Protein AF-A0A7S2U8R2-F1 (afdb_monomer)

pLDDT: mean 81.66, std 19.7, range [36.09, 98.62]

Sequence (186 aa):
MGAEETKRGAMNRARAAFAMAKEKPDFAVGLEGGLVMETNLGEPQQNQEDAIPTLWCMAWMAILGSDSSTCTLIRADNQNDMADSSPSSTPQPQQYRQATKQVWGFAQTGHFALPPQVAQLVVKEGMELGDADDQVFDRTNGKHGSGTVGILTNGMIDRANYYDHALKLALTPWIRPDLYIPSFSS

Structure (mmCIF, N/CA/C/O backbone):
data_AF-A0A7S2U8R2-F1
#
_entry.id   AF-A0A7S2U8R2-F1
#
loop_
_atom_site.group_PDB
_atom_site.id
_atom_site.type_symbol
_atom_site.label_atom_id
_atom_site.label_alt_id
_atom_site.label_comp_id
_atom_site.label_asym_id
_atom_site.label_entity_id
_atom_site.label_seq_id
_atom_site.pdbx_PDB_ins_code
_atom_site.Cartn_x
_atom_site.Cartn_y
_atom_site.Cartn_z
_atom_site.occupancy
_atom_site.B_iso_or_equiv
_atom_site.auth_seq_id
_atom_site.auth_comp_id
_atom_site.auth_asym_id
_atom_site.auth_atom_id
_atom_site.pdbx_PDB_model_num
ATOM 1 N N . MET A 1 1 ? 4.335 7.954 13.239 1.00 80.00 1 MET A N 1
ATOM 2 C CA . MET A 1 1 ? 3.026 7.642 12.630 1.00 80.00 1 MET A CA 1
ATOM 3 C C . MET A 1 1 ? 2.699 8.719 11.606 1.00 80.00 1 MET A C 1
ATOM 5 O O . MET A 1 1 ? 2.726 9.890 11.963 1.00 80.00 1 MET A O 1
ATOM 9 N N . GLY A 1 2 ? 2.435 8.355 10.351 1.00 92.69 2 GLY A N 1
ATOM 10 C CA . GLY A 1 2 ? 2.075 9.308 9.299 1.00 92.69 2 GLY A CA 1
ATOM 11 C C . GLY A 1 2 ? 2.456 8.828 7.900 1.00 92.69 2 GLY A C 1
ATOM 12 O O . GLY A 1 2 ? 3.341 7.987 7.737 1.00 92.69 2 GLY A O 1
ATOM 13 N N . ALA A 1 3 ? 1.808 9.390 6.878 1.00 93.69 3 ALA A N 1
ATOM 14 C CA . ALA A 1 3 ? 1.907 8.864 5.520 1.00 93.69 3 ALA A CA 1
ATOM 15 C C . ALA A 1 3 ? 3.317 8.938 4.915 1.00 93.69 3 ALA A C 1
ATOM 17 O O . ALA A 1 3 ? 3.781 7.972 4.310 1.00 93.69 3 ALA A O 1
ATOM 18 N N . GLU A 1 4 ? 4.026 10.044 5.133 1.00 96.31 4 GLU A N 1
ATOM 19 C CA . GLU A 1 4 ? 5.387 10.233 4.616 1.00 96.31 4 GLU A CA 1
ATOM 20 C C . GLU A 1 4 ? 6.405 9.292 5.271 1.00 96.31 4 GLU A C 1
ATOM 22 O O . GLU A 1 4 ? 7.313 8.781 4.611 1.00 96.31 4 GLU A O 1
ATOM 27 N N . GLU A 1 5 ? 6.244 9.012 6.566 1.00 96.88 5 GLU A N 1
ATOM 28 C CA . GLU A 1 5 ? 7.094 8.054 7.271 1.00 96.88 5 GLU A CA 1
ATOM 29 C C . GLU A 1 5 ? 6.890 6.639 6.724 1.00 96.88 5 GLU A C 1
ATOM 31 O O . GLU A 1 5 ? 7.871 5.961 6.408 1.00 96.88 5 GLU A O 1
ATOM 36 N N . THR A 1 6 ? 5.633 6.231 6.531 1.00 97.69 6 THR A N 1
ATOM 37 C CA . THR A 1 6 ? 5.280 4.935 5.940 1.00 97.69 6 THR A CA 1
ATOM 38 C C . THR A 1 6 ? 5.821 4.804 4.516 1.00 97.69 6 THR A C 1
ATOM 40 O O . THR A 1 6 ? 6.445 3.795 4.180 1.00 97.69 6 THR A O 1
ATOM 43 N N . LYS A 1 7 ? 5.687 5.845 3.685 1.00 98.38 7 LYS A N 1
ATOM 44 C CA . LYS A 1 7 ? 6.257 5.865 2.331 1.00 98.38 7 LYS A CA 1
ATOM 45 C C . LYS A 1 7 ? 7.776 5.700 2.347 1.00 98.38 7 LYS A C 1
ATOM 47 O O . LYS A 1 7 ? 8.325 4.910 1.576 1.00 98.38 7 LYS A O 1
ATOM 52 N N . ARG A 1 8 ? 8.469 6.406 3.246 1.00 98.44 8 ARG A N 1
ATOM 53 C CA . ARG A 1 8 ? 9.920 6.266 3.432 1.00 98.44 8 ARG A CA 1
ATOM 54 C C . ARG A 1 8 ? 10.301 4.851 3.881 1.00 98.44 8 ARG A C 1
ATOM 56 O O . ARG A 1 8 ? 11.297 4.320 3.392 1.00 98.44 8 ARG A O 1
ATOM 63 N N . GLY A 1 9 ? 9.507 4.228 4.752 1.00 98.50 9 GLY A N 1
ATOM 64 C CA . GLY A 1 9 ? 9.657 2.820 5.134 1.00 98.50 9 GLY A CA 1
ATOM 65 C C . GLY A 1 9 ? 9.592 1.884 3.925 1.00 98.50 9 GLY A C 1
ATOM 66 O O . GLY A 1 9 ? 10.531 1.119 3.686 1.00 98.50 9 GLY A O 1
ATOM 67 N N . ALA A 1 10 ? 8.559 2.025 3.090 1.00 98.62 10 ALA A N 1
ATOM 68 C CA . ALA A 1 10 ? 8.419 1.255 1.852 1.00 98.62 10 ALA A CA 1
ATOM 69 C C . ALA A 1 10 ? 9.621 1.464 0.910 1.00 98.62 10 ALA A C 1
ATOM 71 O O . ALA A 1 10 ? 10.199 0.500 0.408 1.00 98.62 10 ALA A O 1
ATOM 72 N N . MET A 1 11 ? 10.076 2.707 0.726 1.00 98.62 11 MET A N 1
ATOM 73 C CA . MET A 1 11 ? 11.266 3.011 -0.084 1.00 98.62 11 MET A CA 1
ATOM 74 C C . MET A 1 11 ? 12.528 2.317 0.433 1.00 98.62 11 MET A C 1
ATOM 76 O O . MET A 1 11 ? 13.298 1.760 -0.354 1.00 98.62 11 MET A O 1
ATOM 80 N N . ASN A 1 12 ? 12.749 2.342 1.747 1.00 98.56 12 ASN A N 1
ATOM 81 C CA . ASN A 1 12 ? 13.909 1.704 2.363 1.00 98.56 12 ASN A CA 1
ATOM 82 C C . ASN A 1 12 ? 13.879 0.186 2.159 1.00 98.56 12 ASN A C 1
ATOM 84 O O . ASN A 1 12 ? 14.912 -0.397 1.825 1.00 98.56 12 ASN A O 1
ATOM 88 N N . ARG A 1 13 ? 12.701 -0.442 2.268 1.00 98.50 13 ARG A N 1
ATOM 89 C CA . ARG A 1 13 ? 12.532 -1.875 1.979 1.00 98.50 13 ARG A CA 1
ATOM 90 C C . ARG A 1 13 ? 12.823 -2.213 0.523 1.00 98.50 13 ARG A C 1
ATOM 92 O O . ARG A 1 13 ? 13.567 -3.156 0.277 1.00 98.50 13 ARG A O 1
ATOM 99 N N . ALA A 1 14 ? 12.314 -1.424 -0.426 1.00 98.38 14 ALA A N 1
ATOM 100 C CA . ALA A 1 14 ? 12.590 -1.626 -1.850 1.00 98.38 14 ALA A CA 1
ATOM 101 C C . ALA A 1 14 ? 14.098 -1.546 -2.150 1.00 98.38 14 ALA A C 1
ATOM 103 O O . ALA A 1 14 ? 14.648 -2.404 -2.837 1.00 98.38 14 ALA A O 1
ATOM 104 N N . ARG A 1 15 ? 14.797 -0.553 -1.580 1.00 98.00 15 ARG A N 1
ATOM 105 C CA . ARG A 1 15 ? 16.259 -0.416 -1.725 1.00 98.00 15 ARG A CA 1
ATOM 106 C C . ARG A 1 15 ? 17.014 -1.590 -1.114 1.00 98.00 15 ARG A C 1
ATOM 108 O O . ARG A 1 15 ? 17.936 -2.099 -1.744 1.00 98.00 15 ARG A O 1
ATOM 115 N N . ALA A 1 16 ? 16.632 -2.010 0.092 1.00 98.06 16 ALA A N 1
ATOM 116 C CA . ALA A 1 16 ? 17.257 -3.145 0.761 1.00 98.06 16 ALA A CA 1
ATOM 117 C C . ALA A 1 16 ? 17.076 -4.432 -0.057 1.00 98.06 16 ALA A C 1
ATOM 119 O O . ALA A 1 16 ? 18.054 -5.128 -0.316 1.00 98.06 16 ALA A O 1
ATOM 120 N N . ALA A 1 17 ? 15.861 -4.695 -0.548 1.00 97.50 17 ALA A N 1
ATOM 121 C CA . ALA A 1 17 ? 15.576 -5.838 -1.411 1.00 97.50 17 ALA A CA 1
ATOM 122 C C . ALA A 1 17 ? 16.414 -5.811 -2.700 1.00 97.50 17 ALA A C 1
ATOM 124 O O . ALA A 1 17 ? 17.013 -6.822 -3.059 1.00 97.50 17 ALA A O 1
ATOM 125 N N . PHE A 1 18 ? 16.524 -4.647 -3.350 1.00 95.94 18 PHE A N 1
ATOM 126 C CA . PHE A 1 18 ? 17.360 -4.477 -4.542 1.00 95.94 18 PHE A CA 1
ATOM 127 C C . PHE A 1 18 ? 18.840 -4.776 -4.262 1.00 95.94 18 PHE A C 1
ATOM 129 O O . PHE A 1 18 ? 19.501 -5.430 -5.062 1.00 95.94 18 PHE A O 1
ATOM 136 N N . ALA A 1 19 ? 19.364 -4.300 -3.129 1.00 96.19 19 ALA A N 1
ATOM 137 C CA . ALA A 1 19 ? 20.770 -4.456 -2.760 1.00 96.19 19 ALA A CA 1
ATOM 138 C C . ALA A 1 19 ? 21.132 -5.877 -2.293 1.00 96.19 19 ALA A C 1
ATOM 140 O O . ALA A 1 19 ? 22.277 -6.292 -2.445 1.00 96.19 19 ALA A O 1
ATOM 141 N N . MET A 1 20 ? 20.181 -6.610 -1.709 1.00 95.69 20 MET A N 1
ATOM 142 C CA . MET A 1 20 ? 20.399 -7.961 -1.175 1.00 95.69 20 MET A CA 1
ATOM 143 C C . MET A 1 20 ? 20.218 -9.074 -2.214 1.00 95.69 20 MET A C 1
ATOM 145 O O . MET A 1 20 ? 20.547 -10.230 -1.937 1.00 95.69 20 MET A O 1
ATOM 149 N N . ALA A 1 21 ? 19.663 -8.762 -3.384 1.00 93.69 21 ALA A N 1
ATOM 150 C CA . ALA A 1 21 ? 19.424 -9.748 -4.426 1.00 93.69 21 ALA A CA 1
ATOM 151 C C . ALA A 1 21 ? 20.752 -10.323 -4.959 1.00 93.69 21 ALA A C 1
ATOM 153 O O . ALA A 1 21 ? 21.700 -9.591 -5.234 1.00 93.69 21 ALA A O 1
ATOM 154 N N . LYS A 1 22 ? 20.818 -11.655 -5.103 1.00 91.81 22 LYS A N 1
ATOM 155 C CA . LYS A 1 22 ? 22.013 -12.361 -5.610 1.00 91.81 22 LYS A CA 1
ATOM 156 C C . LYS A 1 22 ? 22.352 -11.968 -7.048 1.00 91.81 22 LYS A C 1
ATOM 158 O O . LYS A 1 22 ? 23.519 -11.895 -7.413 1.00 91.81 22 LYS A O 1
ATOM 163 N N . GLU A 1 23 ? 21.316 -11.726 -7.839 1.00 91.50 23 GLU A N 1
ATOM 164 C CA . GLU A 1 23 ? 21.388 -11.193 -9.192 1.00 91.50 23 GLU A CA 1
ATOM 165 C C . GLU A 1 23 ? 20.711 -9.827 -9.201 1.00 91.50 23 GLU A C 1
ATOM 167 O O . GLU A 1 23 ? 19.799 -9.582 -8.410 1.00 91.50 23 GLU A O 1
ATOM 172 N N . LYS A 1 24 ? 21.152 -8.929 -10.086 1.00 87.62 24 LYS A N 1
ATOM 173 C CA . LYS A 1 24 ? 20.566 -7.592 -10.187 1.00 87.62 24 LYS A CA 1
ATOM 174 C C . LYS A 1 24 ? 19.117 -7.717 -10.681 1.00 87.62 24 LYS A C 1
ATOM 176 O O . LYS A 1 24 ? 18.934 -8.119 -11.829 1.00 87.62 24 LYS A O 1
ATOM 181 N N . PRO A 1 25 ? 18.107 -7.362 -9.870 1.00 92.50 25 PRO A N 1
ATOM 182 C CA . PRO A 1 25 ? 16.722 -7.539 -10.266 1.00 92.50 25 PRO A CA 1
ATOM 183 C C . PRO A 1 25 ? 16.280 -6.402 -11.195 1.00 92.50 25 PRO A C 1
ATOM 185 O O . PRO A 1 25 ? 16.786 -5.279 -11.104 1.00 92.50 25 PRO A O 1
ATOM 188 N N . ASP A 1 26 ? 15.296 -6.673 -12.052 1.00 93.12 26 ASP A N 1
ATOM 189 C CA . ASP A 1 26 ? 14.635 -5.633 -12.852 1.00 93.12 26 ASP A CA 1
ATOM 190 C C . ASP A 1 26 ? 13.809 -4.692 -11.969 1.00 93.12 26 ASP A C 1
ATOM 192 O O . ASP A 1 26 ? 13.833 -3.471 -12.139 1.00 93.12 26 ASP A O 1
ATOM 196 N N . PHE A 1 27 ? 13.132 -5.276 -10.978 1.00 95.56 27 PHE A N 1
ATOM 197 C CA . PHE A 1 27 ? 12.294 -4.582 -10.014 1.00 95.56 27 PHE A CA 1
ATOM 198 C C . PHE A 1 27 ? 12.604 -5.022 -8.588 1.00 95.56 27 PHE A C 1
ATOM 200 O O . PHE A 1 27 ? 12.827 -6.200 -8.316 1.00 95.56 27 PHE A O 1
ATOM 207 N N . ALA A 1 28 ? 12.516 -4.084 -7.655 1.00 97.50 28 ALA A N 1
ATOM 208 C CA . ALA A 1 28 ? 12.432 -4.362 -6.232 1.00 97.50 28 ALA A CA 1
ATOM 209 C C . ALA A 1 28 ? 11.228 -3.632 -5.640 1.00 97.50 28 ALA A C 1
ATOM 211 O O . ALA A 1 28 ? 11.015 -2.447 -5.899 1.00 97.50 28 ALA A O 1
ATOM 212 N N . VAL A 1 29 ? 10.445 -4.344 -4.836 1.00 98.19 29 VAL A N 1
ATOM 213 C CA . VAL A 1 29 ? 9.201 -3.836 -4.254 1.00 98.19 29 VAL A CA 1
ATOM 214 C C . VAL A 1 29 ? 9.367 -3.708 -2.749 1.00 98.19 29 VAL A C 1
ATOM 216 O O . VAL A 1 29 ? 9.860 -4.616 -2.082 1.00 98.19 29 VAL A O 1
ATOM 219 N N . GLY A 1 30 ? 8.944 -2.571 -2.215 1.00 98.31 30 GLY A N 1
ATOM 220 C CA . GLY A 1 30 ? 8.798 -2.334 -0.792 1.00 98.31 30 GLY A CA 1
ATOM 221 C C . GLY A 1 30 ? 7.340 -2.067 -0.450 1.00 98.31 30 GLY A C 1
ATOM 222 O O . GLY A 1 30 ? 6.678 -1.272 -1.115 1.00 98.31 30 GLY A O 1
ATOM 223 N N . LEU A 1 31 ? 6.870 -2.735 0.597 1.00 97.69 31 LEU A N 1
ATOM 224 C CA . LEU A 1 31 ? 5.524 -2.624 1.145 1.00 97.69 31 LEU A CA 1
ATOM 225 C C . LEU A 1 31 ? 5.651 -2.240 2.614 1.00 97.69 31 LEU A C 1
ATOM 227 O O . LEU A 1 31 ? 6.379 -2.906 3.350 1.00 97.69 31 LEU A O 1
ATOM 231 N N . GLU A 1 32 ? 4.952 -1.189 3.032 1.00 97.38 32 GLU A N 1
ATOM 232 C CA . GLU A 1 32 ? 4.906 -0.778 4.438 1.00 97.38 32 GLU A CA 1
ATOM 233 C C . GLU A 1 32 ? 3.478 -0.404 4.836 1.00 97.38 32 GLU A C 1
ATOM 235 O O . GLU A 1 32 ? 2.863 0.454 4.204 1.00 97.38 32 GLU A O 1
ATOM 240 N N . GLY A 1 33 ? 2.954 -1.052 5.879 1.00 95.81 33 GLY A N 1
ATOM 241 C CA . GLY A 1 33 ? 1.704 -0.652 6.525 1.00 95.81 33 GLY A CA 1
ATOM 242 C C . GLY A 1 33 ? 1.909 0.593 7.386 1.00 95.81 33 GLY A C 1
ATOM 243 O O . GLY A 1 33 ? 2.973 0.792 7.968 1.00 95.81 33 GLY A O 1
ATOM 244 N N . GLY A 1 34 ? 0.897 1.443 7.462 1.00 95.44 34 GLY A N 1
ATOM 245 C CA . GLY A 1 34 ? 0.966 2.726 8.135 1.00 95.44 34 GLY A CA 1
ATOM 246 C C . GLY A 1 34 ? -0.349 3.134 8.765 1.00 95.44 34 GLY A C 1
ATOM 247 O O . GLY A 1 34 ? -1.426 2.634 8.435 1.00 95.44 34 GLY A O 1
ATOM 248 N N . LEU A 1 35 ? -0.227 4.086 9.679 1.00 95.88 35 LEU A N 1
ATOM 249 C CA . LEU A 1 35 ? -1.342 4.721 10.351 1.00 95.88 35 LEU A CA 1
ATOM 250 C C . LEU A 1 35 ? -1.241 6.232 10.143 1.00 95.88 35 LEU A C 1
ATOM 252 O O . LEU A 1 35 ? -0.141 6.796 10.175 1.00 95.88 35 LEU A O 1
ATOM 256 N N . VAL A 1 36 ? -2.379 6.878 9.915 1.00 95.06 36 VAL A N 1
ATOM 257 C CA . VAL A 1 36 ? -2.501 8.331 9.771 1.00 95.06 36 VAL A CA 1
ATOM 258 C C . VAL A 1 36 ? -3.516 8.811 10.794 1.00 95.06 36 VAL A C 1
ATOM 260 O O . VAL A 1 36 ? -4.641 8.325 10.832 1.00 95.06 36 VAL A O 1
ATOM 263 N N . MET A 1 37 ? -3.110 9.752 11.639 1.00 91.69 37 MET A N 1
ATOM 264 C CA . MET A 1 37 ? -4.024 10.402 12.571 1.00 91.69 37 MET A CA 1
ATOM 265 C C . MET A 1 37 ? -4.658 11.607 11.899 1.00 91.69 37 MET A C 1
ATOM 267 O O . MET A 1 37 ? -3.959 12.438 11.320 1.00 91.69 37 MET A O 1
ATOM 271 N N . GLU A 1 38 ? -5.969 11.718 12.040 1.00 87.81 38 GLU A N 1
ATOM 272 C CA . GLU A 1 38 ? -6.722 12.904 11.679 1.00 87.81 38 GLU A CA 1
ATOM 273 C C . GLU A 1 38 ? -7.444 13.423 12.921 1.00 87.81 38 GLU A C 1
ATOM 275 O O . GLU A 1 38 ? -8.256 12.733 13.547 1.00 87.81 38 GLU A O 1
ATOM 280 N N . THR A 1 39 ? -7.110 14.651 13.308 1.00 74.12 39 THR A N 1
ATOM 281 C CA . THR A 1 39 ? -7.801 15.374 14.369 1.00 74.12 39 THR A CA 1
ATOM 282 C C . THR A 1 39 ? -8.879 16.248 13.728 1.00 74.12 39 THR A C 1
ATOM 284 O O . THR A 1 39 ? -8.589 17.028 12.826 1.00 74.12 39 THR A O 1
ATOM 287 N N . ASN A 1 40 ? -10.115 16.155 14.231 1.00 61.09 40 ASN A N 1
ATOM 288 C CA . ASN A 1 40 ? -11.261 17.008 13.870 1.00 61.09 40 ASN A CA 1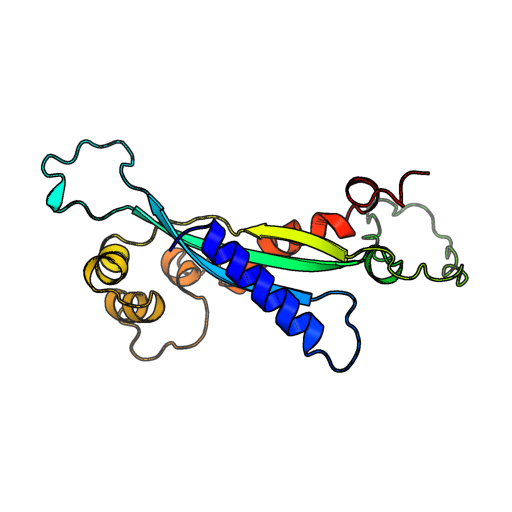
ATOM 289 C C . ASN A 1 40 ? -11.976 16.692 12.540 1.00 61.09 40 ASN A C 1
ATOM 291 O O . ASN A 1 40 ? -12.059 17.536 11.648 1.00 61.09 40 ASN A O 1
ATOM 295 N N . LEU A 1 41 ? -12.638 15.534 12.457 1.00 58.31 41 LEU A N 1
ATOM 296 C CA . LEU A 1 41 ? -13.747 15.350 11.513 1.00 58.31 41 LEU A CA 1
ATOM 297 C C . LEU A 1 41 ? -14.996 16.097 12.024 1.00 58.31 41 LEU A C 1
ATOM 299 O O . LEU A 1 41 ? -15.921 15.502 12.564 1.00 58.31 41 LEU A O 1
ATOM 303 N N . GLY A 1 42 ? -14.994 17.424 11.897 1.00 50.31 42 GLY A N 1
ATOM 304 C CA . GLY A 1 42 ? -16.196 18.264 11.797 1.00 50.31 42 GLY A CA 1
ATOM 305 C C . GLY A 1 42 ? -17.112 18.464 13.014 1.00 50.31 42 GLY A C 1
ATOM 306 O O . GLY A 1 42 ? -17.862 19.437 12.995 1.00 50.31 42 GLY A O 1
ATOM 307 N N . GLU A 1 43 ? -17.074 17.641 14.065 1.00 54.53 43 GLU A N 1
ATOM 308 C CA . GLU A 1 43 ? -17.924 17.860 15.246 1.00 54.53 43 GLU A CA 1
ATOM 309 C C . GLU A 1 43 ? -17.159 18.525 16.402 1.00 54.53 43 GLU A C 1
ATOM 311 O O . GLU A 1 43 ? -16.125 18.008 16.836 1.00 54.53 43 GLU A O 1
ATOM 316 N N . PRO A 1 44 ? -17.642 19.665 16.938 1.00 49.50 44 PRO A N 1
ATOM 317 C CA . PRO A 1 44 ? -17.076 20.248 18.144 1.00 49.50 44 PRO A CA 1
ATOM 318 C C . PRO A 1 44 ? -17.349 19.314 19.328 1.00 49.50 44 PRO A C 1
ATOM 320 O O . PRO A 1 44 ? -18.436 19.315 19.905 1.00 49.50 44 PRO A O 1
ATOM 323 N N . GLN A 1 45 ? -16.354 18.511 19.705 1.00 54.28 45 GLN A N 1
ATOM 324 C CA . GLN A 1 45 ? -16.410 17.758 20.951 1.00 54.28 45 GLN A CA 1
ATOM 325 C C . GLN A 1 45 ? -16.277 18.735 22.121 1.00 54.28 45 GLN A C 1
ATOM 327 O O . GLN A 1 45 ? -15.317 19.499 22.208 1.00 54.28 45 GLN A O 1
ATOM 332 N N . GLN A 1 46 ? -17.267 18.717 23.015 1.00 56.34 46 GLN A N 1
ATOM 333 C CA . GLN A 1 46 ? -17.399 19.659 24.132 1.00 56.34 46 GLN A CA 1
ATOM 334 C C . GLN A 1 46 ? -16.226 19.614 25.133 1.00 56.34 46 GLN A C 1
ATOM 336 O O . GLN A 1 46 ? -16.089 20.557 25.902 1.00 56.34 46 GLN A O 1
ATOM 341 N N . ASN A 1 47 ? -15.351 18.597 25.069 1.00 55.56 47 ASN A N 1
ATOM 342 C CA . ASN A 1 47 ? -14.124 18.468 25.862 1.00 55.56 47 ASN A CA 1
ATOM 343 C C . ASN A 1 47 ? -12.947 18.022 24.966 1.00 55.56 47 ASN A C 1
ATOM 345 O O . ASN A 1 47 ? -12.880 16.866 24.556 1.00 55.56 47 ASN A O 1
ATOM 349 N N . GLN A 1 48 ? -12.016 18.931 24.657 1.00 57.16 48 GLN A N 1
ATOM 350 C CA . GLN A 1 48 ? -10.881 18.678 23.748 1.00 57.16 48 GLN A CA 1
ATOM 351 C C . GLN A 1 48 ? -9.768 17.790 24.334 1.00 57.16 48 GLN A C 1
ATOM 353 O O . GLN A 1 48 ? -8.990 17.233 23.565 1.00 57.16 48 GLN A O 1
ATOM 358 N N . GLU A 1 49 ? -9.678 17.634 25.658 1.00 59.28 49 GLU A N 1
ATOM 359 C CA . GLU A 1 49 ? -8.574 16.899 26.306 1.00 59.28 49 GLU A CA 1
ATOM 360 C C . GLU A 1 49 ? -8.715 15.365 26.237 1.00 59.28 49 GLU A C 1
ATOM 362 O O . GLU A 1 49 ? -7.709 14.663 26.306 1.00 59.28 49 GLU A O 1
ATOM 367 N N . ASP A 1 50 ? -9.924 14.835 26.014 1.00 62.78 50 ASP A N 1
ATOM 368 C CA . ASP A 1 50 ? -10.180 13.384 25.973 1.00 62.78 50 ASP A CA 1
ATOM 369 C C . ASP A 1 50 ? -10.431 12.814 24.568 1.00 62.78 50 ASP A C 1
ATOM 371 O O . ASP A 1 50 ? -10.513 11.586 24.409 1.00 62.78 50 ASP A O 1
ATOM 375 N N . ALA A 1 51 ? -10.528 13.681 23.556 1.00 71.19 51 ALA A N 1
ATOM 376 C CA . ALA A 1 51 ? -10.886 13.318 22.190 1.00 71.19 51 ALA A CA 1
ATOM 377 C C . ALA A 1 51 ? -9.876 12.325 21.586 1.00 71.19 51 ALA A C 1
ATOM 379 O O . ALA A 1 51 ? -8.689 12.618 21.439 1.00 71.19 51 ALA A O 1
ATOM 380 N N . ILE A 1 52 ? -10.351 11.133 21.216 1.00 75.31 52 ILE A N 1
ATOM 381 C CA . ILE A 1 52 ? -9.540 10.145 20.494 1.00 75.31 52 ILE A CA 1
ATOM 382 C C . ILE A 1 52 ? -9.526 10.556 19.013 1.00 75.31 52 ILE A C 1
ATOM 384 O O . ILE A 1 52 ? -10.603 10.696 18.426 1.00 75.31 52 ILE A O 1
ATOM 388 N N . PRO A 1 53 ? -8.350 10.770 18.393 1.00 85.38 53 PRO A N 1
ATOM 389 C CA . PRO A 1 53 ? -8.281 11.119 16.979 1.00 85.38 53 PRO A CA 1
ATOM 390 C C . PRO A 1 53 ? -8.829 9.984 16.113 1.00 85.38 53 PRO A C 1
ATOM 392 O O . PRO A 1 53 ? -8.753 8.808 16.480 1.00 85.38 53 PRO A O 1
ATOM 395 N N . THR A 1 54 ? -9.323 10.324 14.921 1.00 90.62 54 THR A N 1
ATOM 396 C CA . THR A 1 54 ? -9.627 9.285 13.936 1.00 90.62 54 THR A CA 1
ATOM 397 C C . THR A 1 54 ? -8.310 8.700 13.452 1.00 90.62 54 THR A C 1
ATOM 399 O O . THR A 1 54 ? -7.417 9.424 13.007 1.00 90.62 54 THR A O 1
ATOM 402 N N . LEU A 1 55 ? -8.181 7.383 13.576 1.00 94.38 55 LEU A N 1
ATOM 403 C CA . LEU A 1 55 ? -6.993 6.657 13.167 1.00 94.38 55 LEU A CA 1
ATOM 404 C C . LEU A 1 55 ? -7.283 5.912 11.866 1.00 94.38 55 LEU A C 1
ATOM 406 O O . LEU A 1 55 ? -8.117 5.010 11.824 1.00 94.38 55 LEU A O 1
ATOM 410 N N . TRP A 1 56 ? -6.587 6.293 10.804 1.00 96.06 56 TRP A N 1
ATOM 411 C CA . TRP A 1 56 ? -6.727 5.707 9.478 1.00 96.06 56 TRP A CA 1
ATOM 412 C C . TRP A 1 56 ? -5.631 4.682 9.225 1.00 96.06 56 TRP A C 1
ATOM 414 O O . TRP A 1 56 ? -4.451 4.972 9.422 1.00 96.06 56 TRP A O 1
ATOM 424 N N . CYS A 1 57 ? -6.009 3.505 8.737 1.00 96.38 57 CYS A N 1
ATOM 425 C CA . CYS A 1 57 ? -5.081 2.478 8.282 1.00 96.38 57 CYS A CA 1
ATOM 426 C C . CYS A 1 57 ? -4.860 2.581 6.770 1.00 96.38 57 CYS A C 1
ATOM 428 O O . CYS A 1 57 ? -5.807 2.770 6.003 1.00 96.38 57 CYS A O 1
ATOM 430 N N . MET A 1 58 ? -3.605 2.439 6.341 1.00 96.75 58 MET A N 1
ATOM 431 C CA . MET A 1 58 ? -3.206 2.390 4.932 1.00 96.75 58 MET A CA 1
ATOM 432 C C . MET A 1 58 ? -1.889 1.626 4.759 1.00 96.75 58 MET A C 1
ATOM 434 O O . MET A 1 58 ? -1.245 1.250 5.736 1.00 96.75 58 MET A O 1
ATOM 438 N N . ALA A 1 59 ? -1.476 1.375 3.522 1.00 97.25 59 ALA A N 1
ATOM 439 C CA . ALA A 1 59 ? -0.134 0.898 3.215 1.00 97.25 59 ALA A CA 1
ATOM 440 C C . ALA A 1 59 ? 0.435 1.609 1.985 1.00 97.25 59 ALA A C 1
ATOM 442 O O . ALA A 1 59 ? -0.302 1.934 1.051 1.00 97.25 59 ALA A O 1
ATOM 443 N N . TRP A 1 60 ? 1.754 1.798 1.965 1.00 98.38 60 TRP A N 1
ATOM 444 C CA . TRP A 1 60 ? 2.493 2.294 0.805 1.00 98.38 60 TRP A CA 1
ATOM 445 C C . TRP A 1 60 ? 3.173 1.165 0.044 1.00 98.38 60 TRP A C 1
ATOM 447 O O . TRP A 1 60 ? 3.813 0.292 0.633 1.00 98.38 60 TRP A O 1
ATOM 457 N N . MET A 1 61 ? 3.102 1.269 -1.281 1.00 98.31 61 MET A N 1
ATOM 458 C CA . MET A 1 61 ? 3.900 0.509 -2.233 1.00 98.31 61 MET A CA 1
ATOM 459 C C . MET A 1 61 ? 4.943 1.440 -2.850 1.00 98.31 61 MET A C 1
ATOM 461 O O . MET A 1 61 ? 4.611 2.505 -3.382 1.00 98.31 61 MET A O 1
ATOM 465 N N . ALA A 1 62 ? 6.204 1.024 -2.799 1.00 98.56 62 ALA A N 1
ATOM 466 C CA . ALA A 1 62 ? 7.308 1.669 -3.494 1.00 98.56 62 ALA A CA 1
ATOM 467 C C . ALA A 1 62 ? 8.000 0.641 -4.389 1.00 98.56 62 ALA A C 1
ATOM 469 O O . ALA A 1 62 ? 8.507 -0.368 -3.902 1.00 98.56 62 ALA A O 1
ATOM 470 N N . ILE A 1 63 ? 8.032 0.899 -5.692 1.00 98.38 63 ILE A N 1
ATOM 471 C CA . ILE A 1 63 ? 8.687 0.034 -6.671 1.00 98.38 63 ILE A CA 1
ATOM 472 C C . ILE A 1 63 ? 9.911 0.764 -7.202 1.00 98.38 63 ILE A C 1
ATOM 474 O O . ILE A 1 63 ? 9.806 1.877 -7.718 1.00 98.38 63 ILE A O 1
ATOM 478 N N . LEU A 1 64 ? 11.067 0.126 -7.067 1.00 97.50 64 LEU A N 1
ATOM 479 C CA . LEU A 1 64 ? 12.325 0.548 -7.660 1.00 97.50 64 LEU A CA 1
ATOM 480 C C . LEU A 1 64 ? 12.587 -0.304 -8.898 1.00 97.50 64 LEU A C 1
ATOM 482 O O . LEU A 1 64 ? 12.710 -1.520 -8.787 1.00 97.50 64 LEU A O 1
ATOM 486 N N . GLY A 1 65 ? 12.718 0.336 -10.051 1.00 95.06 65 GLY A N 1
ATOM 487 C CA . GLY A 1 65 ? 13.149 -0.307 -11.289 1.00 95.06 65 GLY A CA 1
ATOM 488 C C . GLY A 1 65 ? 14.068 0.607 -12.089 1.00 95.06 65 GLY A C 1
ATOM 489 O O . GLY A 1 65 ? 14.741 1.487 -11.540 1.00 95.06 65 GLY A O 1
ATOM 490 N N . SER A 1 66 ? 14.094 0.425 -13.406 1.00 92.75 66 SER A N 1
ATOM 491 C CA . SER A 1 66 ? 14.917 1.236 -14.309 1.00 92.75 66 SER A CA 1
ATOM 492 C C . SER A 1 66 ? 14.199 1.579 -15.609 1.00 92.75 66 SER A C 1
ATOM 494 O O . SER A 1 66 ? 13.080 1.130 -15.852 1.00 92.75 66 SER A O 1
ATOM 496 N N . ASP A 1 67 ? 14.855 2.372 -16.449 1.00 89.62 67 ASP A N 1
ATOM 497 C CA . ASP A 1 67 ? 14.454 2.647 -17.832 1.00 89.62 67 ASP A CA 1
ATOM 498 C C . ASP A 1 67 ? 15.000 1.622 -18.848 1.00 89.62 67 ASP A C 1
A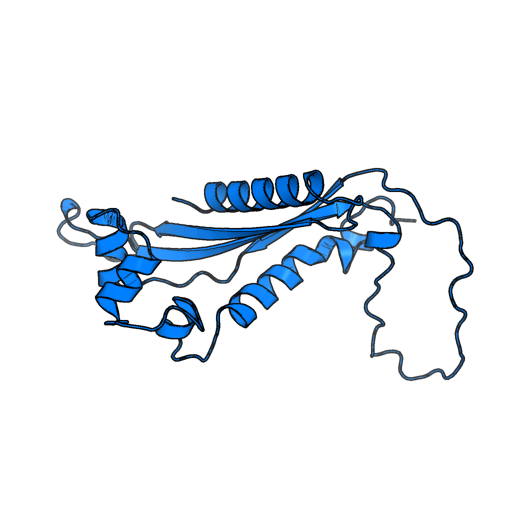TOM 500 O O . ASP A 1 67 ? 14.989 1.879 -20.054 1.00 89.62 67 ASP A O 1
ATOM 504 N N . SER A 1 68 ? 15.505 0.475 -18.376 1.00 87.50 68 SER A N 1
ATOM 505 C CA . SER A 1 68 ? 15.986 -0.594 -19.254 1.00 87.50 68 SER A CA 1
ATOM 506 C C . SER A 1 68 ? 14.866 -1.180 -20.112 1.00 87.50 68 SER A C 1
ATOM 508 O O . SER A 1 68 ? 13.685 -1.150 -19.745 1.00 87.50 68 SER A O 1
ATOM 510 N N . SER A 1 69 ? 15.243 -1.782 -21.241 1.00 82.50 69 SER A N 1
ATOM 511 C CA . SER A 1 69 ? 14.292 -2.517 -22.078 1.00 82.50 69 SER A CA 1
ATOM 512 C C . SER A 1 69 ? 13.602 -3.638 -21.295 1.00 82.50 69 SER A C 1
ATOM 514 O O . SER A 1 69 ? 12.397 -3.790 -21.417 1.00 82.50 69 SER A O 1
ATOM 516 N N . THR A 1 70 ? 14.293 -4.367 -20.417 1.00 84.75 70 THR A N 1
ATOM 517 C CA . THR A 1 70 ? 13.664 -5.446 -19.632 1.00 84.75 70 THR A CA 1
ATOM 518 C C . THR A 1 70 ? 12.505 -4.946 -18.763 1.00 84.75 70 THR A C 1
ATOM 520 O O . THR A 1 70 ? 11.459 -5.584 -18.707 1.00 84.75 70 THR A O 1
ATOM 523 N N . CYS A 1 71 ? 12.636 -3.759 -18.162 1.00 81.31 71 CYS A N 1
ATOM 524 C CA . CYS A 1 71 ? 11.568 -3.149 -17.363 1.00 81.31 71 CYS A CA 1
ATOM 525 C C . CYS A 1 71 ? 10.404 -2.584 -18.201 1.00 81.31 71 CYS A C 1
ATOM 527 O O . CYS A 1 71 ? 9.343 -2.311 -17.652 1.00 81.31 71 CYS A O 1
ATOM 529 N N . THR A 1 72 ? 10.599 -2.344 -19.499 1.00 80.81 72 THR A N 1
ATOM 530 C CA . THR A 1 72 ? 9.674 -1.557 -20.344 1.00 80.81 72 THR A CA 1
ATOM 531 C C . THR A 1 72 ? 9.110 -2.331 -21.537 1.00 80.81 72 THR A C 1
ATOM 533 O O . THR A 1 72 ? 8.200 -1.850 -22.207 1.00 80.81 72 THR A O 1
ATOM 536 N N . LEU A 1 73 ? 9.628 -3.534 -21.802 1.00 69.62 73 LEU A N 1
ATOM 537 C CA . LEU A 1 73 ? 9.198 -4.403 -22.899 1.00 69.62 73 LEU A CA 1
ATOM 538 C C . LEU A 1 73 ? 7.883 -5.133 -22.616 1.00 69.62 73 LEU A C 1
ATOM 540 O O . LEU A 1 73 ? 7.256 -5.605 -23.561 1.00 69.62 73 LEU A O 1
ATOM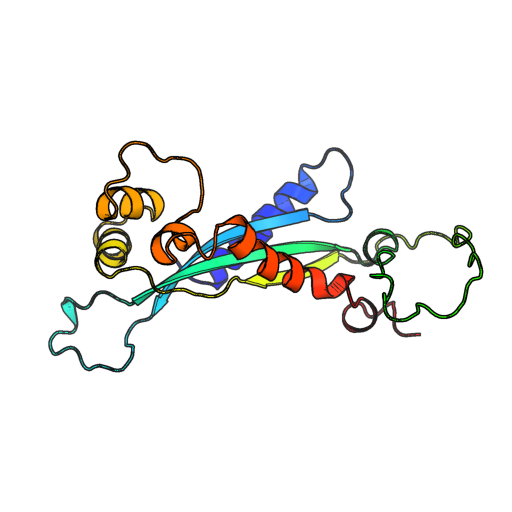 544 N N . ILE A 1 74 ? 7.437 -5.204 -21.357 1.00 58.12 74 ILE A N 1
ATOM 545 C CA . ILE A 1 74 ? 6.120 -5.752 -21.022 1.00 58.12 74 ILE A CA 1
ATOM 546 C C . ILE A 1 74 ? 5.064 -4.703 -21.381 1.00 58.12 74 ILE A C 1
ATOM 548 O O . ILE A 1 74 ? 4.565 -3.964 -20.534 1.00 58.12 74 ILE A O 1
ATOM 552 N N . ARG A 1 75 ? 4.724 -4.626 -22.667 1.00 54.59 75 ARG A N 1
ATOM 553 C CA . ARG A 1 75 ? 3.440 -4.067 -23.074 1.00 54.59 75 ARG A CA 1
ATOM 554 C C . ARG A 1 75 ? 2.383 -5.081 -22.662 1.00 54.59 75 ARG A C 1
ATOM 556 O O . A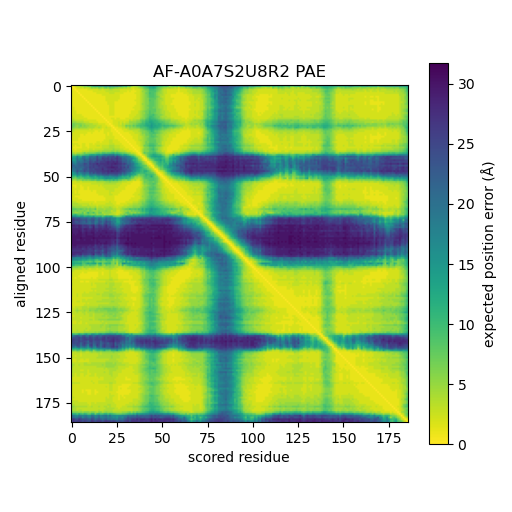RG A 1 75 ? 2.500 -6.257 -22.989 1.00 54.59 75 ARG A O 1
ATOM 563 N N . ALA A 1 76 ? 1.368 -4.639 -21.925 1.00 46.03 76 ALA A N 1
ATOM 564 C CA . ALA A 1 76 ? 0.117 -5.375 -21.928 1.00 46.03 76 ALA A CA 1
ATOM 565 C C . ALA A 1 76 ? -0.328 -5.406 -23.391 1.00 46.03 76 ALA A C 1
ATOM 567 O O . ALA A 1 76 ? -0.582 -4.345 -23.965 1.00 46.03 76 ALA A O 1
ATOM 568 N N . ASP A 1 77 ? -0.319 -6.584 -24.013 1.00 41.25 77 ASP A N 1
ATOM 569 C CA . ASP A 1 77 ? -0.923 -6.760 -25.325 1.00 41.25 77 ASP A CA 1
ATOM 570 C C . ASP A 1 77 ? -2.335 -6.187 -25.224 1.00 41.25 77 ASP A C 1
ATOM 572 O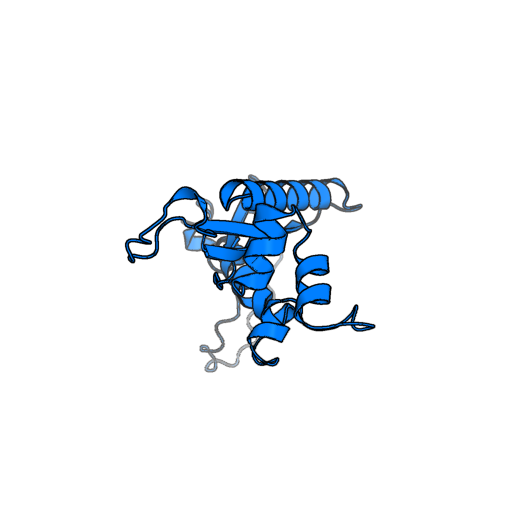 O . ASP A 1 77 ? -3.139 -6.625 -24.395 1.00 41.25 77 ASP A O 1
ATOM 576 N N . ASN A 1 78 ? -2.615 -5.136 -25.995 1.00 41.78 78 ASN A N 1
ATOM 577 C CA . ASN A 1 78 ? -3.957 -4.597 -26.095 1.00 41.78 78 ASN A CA 1
ATOM 578 C C . ASN A 1 78 ? -4.840 -5.733 -26.616 1.00 41.78 78 ASN A C 1
ATOM 580 O O . ASN A 1 78 ? -4.899 -5.989 -27.814 1.00 41.78 78 ASN A O 1
ATOM 584 N N . GLN A 1 79 ? -5.576 -6.399 -25.727 1.00 44.00 79 GLN A N 1
ATOM 585 C CA . GLN A 1 79 ? -6.564 -7.425 -26.077 1.00 44.00 79 GLN A CA 1
ATOM 586 C C . GLN A 1 79 ? -7.767 -6.870 -26.872 1.00 44.00 79 GLN A C 1
ATOM 588 O O . GLN A 1 79 ? -8.773 -7.556 -27.020 1.00 44.00 79 GLN A O 1
ATOM 593 N N . ASN A 1 80 ? -7.660 -5.652 -27.413 1.00 41.09 80 ASN A N 1
ATOM 594 C CA . ASN A 1 80 ? -8.595 -5.071 -28.370 1.00 41.09 80 ASN A CA 1
ATOM 595 C C . ASN A 1 80 ? -8.142 -5.199 -29.836 1.00 41.09 80 ASN A C 1
ATOM 597 O O . ASN A 1 80 ? -8.936 -4.876 -30.713 1.00 41.09 80 ASN A O 1
ATOM 601 N N . ASP A 1 81 ? -6.950 -5.734 -30.125 1.00 40.47 81 ASP A N 1
ATOM 602 C CA . ASP A 1 81 ? -6.485 -5.972 -31.505 1.00 40.47 81 ASP A CA 1
ATOM 603 C C . ASP A 1 81 ? -6.760 -7.415 -31.983 1.00 40.47 81 ASP A C 1
ATOM 605 O O . ASP A 1 81 ? -5.986 -8.016 -32.726 1.00 40.47 81 ASP A O 1
ATOM 609 N N . MET A 1 82 ? -7.890 -8.006 -31.577 1.00 41.25 82 MET A N 1
ATOM 610 C CA . MET A 1 82 ? -8.366 -9.297 -32.103 1.00 41.25 82 MET A CA 1
ATOM 611 C C . MET A 1 82 ? -8.999 -9.125 -33.494 1.00 41.25 82 MET A C 1
ATOM 613 O O . MET A 1 82 ? -10.186 -9.389 -33.682 1.00 41.25 82 MET A O 1
ATOM 617 N N . ALA A 1 83 ? -8.218 -8.652 -34.466 1.00 39.16 83 ALA A N 1
ATOM 618 C CA . ALA A 1 83 ? -8.588 -8.659 -35.880 1.00 39.16 83 ALA A CA 1
ATOM 619 C C . ALA A 1 83 ? -7.377 -8.508 -36.822 1.00 39.16 83 ALA A C 1
ATOM 621 O O . ALA A 1 83 ? -7.445 -7.730 -37.763 1.00 39.16 83 ALA A O 1
ATOM 622 N N . ASP A 1 84 ? -6.283 -9.247 -36.620 1.00 36.09 84 ASP A N 1
ATOM 623 C CA . ASP A 1 84 ? -5.476 -9.703 -37.763 1.00 36.09 84 ASP A CA 1
ATOM 624 C C . ASP A 1 84 ? -4.643 -10.935 -37.387 1.00 36.09 84 ASP A C 1
ATOM 626 O O . ASP A 1 84 ? -3.737 -10.895 -36.553 1.00 36.09 84 ASP A O 1
ATOM 630 N N . SER A 1 85 ? -4.985 -12.070 -37.987 1.00 44.25 85 SER A N 1
ATOM 631 C CA . SER A 1 85 ? -4.252 -13.321 -37.864 1.00 44.25 85 SER A CA 1
ATOM 632 C C . SER A 1 85 ? -3.017 -13.283 -38.764 1.00 44.25 85 SER A C 1
ATOM 634 O O . SER A 1 85 ? -3.056 -13.745 -39.903 1.00 44.25 85 SER A O 1
ATOM 636 N N . SER A 1 86 ? -1.908 -12.782 -38.230 1.00 36.62 86 SER A N 1
ATOM 637 C CA . SER A 1 86 ? -0.560 -13.044 -38.742 1.00 36.62 86 SER A CA 1
ATOM 638 C C . SER A 1 86 ? 0.387 -13.235 -37.553 1.00 36.62 86 SER A C 1
ATOM 640 O O . SER A 1 86 ? 0.311 -12.451 -36.608 1.00 36.62 86 SER A O 1
ATOM 642 N N . PRO A 1 87 ? 1.278 -14.249 -37.544 1.00 41.09 87 PRO A N 1
ATOM 643 C CA . PRO A 1 87 ? 2.273 -14.400 -36.489 1.00 41.09 87 PRO A CA 1
ATOM 644 C C . PRO A 1 87 ? 3.299 -13.273 -36.648 1.00 41.09 87 PRO A C 1
ATOM 646 O O . PRO A 1 87 ? 4.286 -13.402 -37.375 1.00 41.09 87 PRO A O 1
ATOM 649 N N . SER A 1 88 ? 3.027 -12.125 -36.030 1.00 39.12 88 SER A N 1
ATOM 650 C CA . SER A 1 88 ? 3.921 -10.978 -36.053 1.00 39.12 88 SER A CA 1
ATOM 651 C C . SER A 1 88 ? 5.137 -11.298 -35.188 1.00 39.12 88 SER A C 1
ATOM 653 O O . SER A 1 88 ? 5.085 -11.361 -33.965 1.00 39.12 88 SER A O 1
ATOM 655 N N . SER A 1 89 ? 6.222 -11.611 -35.898 1.00 40.94 89 SER A N 1
ATOM 656 C CA . SER A 1 89 ? 7.626 -11.586 -35.496 1.00 40.94 89 SER A CA 1
ATOM 657 C C . SER A 1 89 ? 7.885 -11.419 -33.998 1.00 40.94 89 SER A C 1
ATOM 659 O O . SER A 1 89 ? 7.757 -10.319 -33.458 1.00 40.94 89 SER A O 1
ATOM 661 N N . THR A 1 90 ? 8.416 -12.469 -33.367 1.00 38.28 90 THR A N 1
ATOM 662 C CA . THR A 1 90 ? 9.312 -12.293 -32.221 1.00 38.28 90 THR A CA 1
ATOM 663 C C . THR A 1 90 ? 10.248 -11.127 -32.548 1.00 38.28 90 THR A C 1
ATOM 665 O O . THR A 1 90 ? 10.900 -11.189 -33.599 1.00 38.28 90 THR A O 1
ATOM 668 N N . PRO A 1 91 ? 10.293 -10.050 -31.741 1.00 41.06 91 PRO A N 1
ATOM 669 C CA . PRO A 1 91 ? 11.219 -8.964 -31.992 1.00 41.06 91 PRO A CA 1
ATOM 670 C C . PRO A 1 91 ? 12.613 -9.572 -32.120 1.00 41.06 91 PRO A C 1
ATOM 672 O O . PRO A 1 91 ? 13.104 -10.223 -31.197 1.00 41.06 91 PRO A O 1
ATOM 675 N N . GLN A 1 92 ? 13.231 -9.419 -33.293 1.00 38.25 92 GLN A N 1
ATOM 676 C CA . GLN A 1 92 ? 14.666 -9.649 -33.442 1.00 38.25 92 GLN A CA 1
ATOM 677 C C . GLN A 1 92 ? 15.357 -8.881 -32.304 1.00 38.25 92 GLN A C 1
ATOM 679 O O . GLN A 1 92 ? 14.904 -7.767 -32.025 1.00 38.25 92 GLN A O 1
ATOM 684 N N . PRO A 1 93 ? 16.393 -9.425 -31.635 1.00 44.09 93 PRO A N 1
ATOM 685 C CA . PRO A 1 93 ? 17.058 -8.767 -30.512 1.00 44.09 93 PRO A CA 1
ATOM 686 C C . PRO A 1 93 ? 17.787 -7.501 -30.990 1.00 44.09 93 PRO A C 1
ATOM 688 O O . PRO A 1 93 ? 19.005 -7.458 -31.137 1.00 44.09 93 PRO A O 1
ATOM 691 N N . GLN A 1 94 ? 17.022 -6.445 -31.250 1.00 51.06 94 GLN A N 1
ATOM 692 C CA . GLN A 1 94 ? 17.473 -5.073 -31.322 1.00 51.06 94 GLN A CA 1
ATOM 693 C C . GLN A 1 94 ? 17.945 -4.748 -29.908 1.00 51.06 94 GLN A C 1
ATOM 695 O O . GLN A 1 94 ? 17.124 -4.519 -29.027 1.00 51.06 94 GLN A O 1
ATOM 700 N N . GLN A 1 95 ? 19.258 -4.886 -29.695 1.00 56.50 95 GLN A N 1
ATOM 701 C CA . GLN A 1 95 ? 20.036 -4.501 -28.512 1.00 56.50 95 GLN A CA 1
ATOM 702 C C . GLN A 1 95 ? 19.181 -4.009 -27.333 1.00 56.50 95 GLN A C 1
ATOM 704 O O . GLN A 1 95 ? 18.790 -2.843 -27.292 1.00 56.50 95 GLN A O 1
ATOM 709 N N . TYR A 1 96 ? 18.905 -4.892 -26.364 1.00 62.41 96 TYR A N 1
ATOM 710 C CA . TYR A 1 96 ? 18.266 -4.505 -25.106 1.00 62.41 96 TYR A CA 1
ATOM 711 C C . TYR A 1 96 ? 18.965 -3.261 -24.546 1.00 62.41 96 TYR A C 1
ATOM 713 O O . TYR A 1 96 ? 20.167 -3.289 -24.259 1.00 62.41 96 TYR A O 1
ATOM 721 N N . ARG A 1 97 ? 18.223 -2.157 -24.407 1.00 70.81 97 ARG A N 1
ATOM 722 C CA . ARG A 1 97 ? 18.750 -0.918 -23.838 1.00 70.81 97 ARG A CA 1
ATOM 723 C C . ARG A 1 97 ? 19.102 -1.189 -22.381 1.00 70.81 97 ARG A C 1
ATOM 725 O O . ARG A 1 97 ? 18.235 -1.556 -21.583 1.00 70.81 97 ARG A O 1
ATOM 732 N N . GLN A 1 98 ? 20.371 -0.997 -22.033 1.00 79.44 98 GLN A N 1
ATOM 733 C CA . GLN A 1 98 ? 20.813 -1.053 -20.645 1.00 79.44 98 GLN A CA 1
ATOM 734 C C . GLN A 1 98 ? 20.217 0.114 -19.851 1.00 79.44 98 GLN A C 1
ATOM 736 O O . GLN A 1 98 ? 19.986 1.193 -20.393 1.00 79.44 98 GLN A O 1
ATOM 741 N N . ALA A 1 99 ? 19.970 -0.110 -18.560 1.00 80.69 99 ALA A N 1
ATOM 742 C CA . ALA A 1 99 ? 19.481 0.925 -17.655 1.00 80.69 99 ALA A CA 1
ATOM 743 C C . ALA A 1 99 ? 20.430 2.133 -17.642 1.00 80.69 99 ALA A C 1
ATOM 745 O O . ALA A 1 99 ? 21.620 1.976 -17.360 1.00 80.69 99 ALA A O 1
ATOM 746 N N . THR A 1 100 ? 19.895 3.329 -17.874 1.00 80.56 100 THR A N 1
ATOM 747 C CA . THR A 1 100 ? 20.623 4.599 -17.737 1.00 80.56 100 THR A CA 1
ATOM 748 C C . THR A 1 100 ? 20.218 5.355 -16.474 1.00 80.56 100 THR A C 1
ATOM 750 O O . THR A 1 100 ? 21.024 6.106 -15.922 1.00 80.56 100 THR A O 1
ATOM 753 N N . LYS A 1 101 ? 19.004 5.112 -15.956 1.00 88.12 101 LYS A N 1
ATOM 754 C CA . LYS A 1 101 ? 18.529 5.695 -14.696 1.00 88.12 101 LYS A CA 1
ATOM 755 C C . LYS A 1 101 ? 17.643 4.739 -13.902 1.00 88.12 101 LYS A C 1
ATOM 757 O O . LYS A 1 101 ? 16.957 3.879 -14.452 1.00 88.12 101 LYS A O 1
ATOM 762 N N . GLN A 1 102 ? 17.603 4.952 -12.588 1.00 93.00 102 GLN A N 1
ATOM 763 C CA . GLN A 1 102 ? 16.571 4.365 -11.737 1.00 93.00 102 GLN A CA 1
ATOM 764 C C . GLN A 1 102 ? 15.247 5.110 -11.918 1.00 93.00 102 GLN A C 1
ATOM 766 O O . GLN A 1 102 ? 15.217 6.336 -12.055 1.00 93.00 102 GLN A O 1
ATOM 771 N N . VAL A 1 103 ? 14.152 4.358 -11.895 1.00 94.75 103 VAL A N 1
ATOM 772 C CA . VAL A 1 103 ? 12.782 4.872 -11.965 1.00 94.75 103 VAL A CA 1
ATOM 773 C C . VAL A 1 103 ? 12.037 4.385 -10.729 1.00 94.75 103 VAL A C 1
ATOM 775 O O . VAL A 1 103 ? 12.233 3.253 -10.287 1.00 94.75 103 VAL A O 1
ATOM 778 N N . TRP A 1 104 ? 11.205 5.257 -10.165 1.00 97.44 104 TRP A N 1
ATOM 779 C CA . TRP A 1 104 ? 10.370 4.941 -9.016 1.00 97.44 104 TRP A CA 1
ATOM 780 C C . TRP A 1 104 ? 8.896 4.971 -9.391 1.00 97.44 104 TRP A C 1
ATOM 782 O O . TRP A 1 104 ? 8.438 5.905 -10.049 1.00 97.44 104 TRP 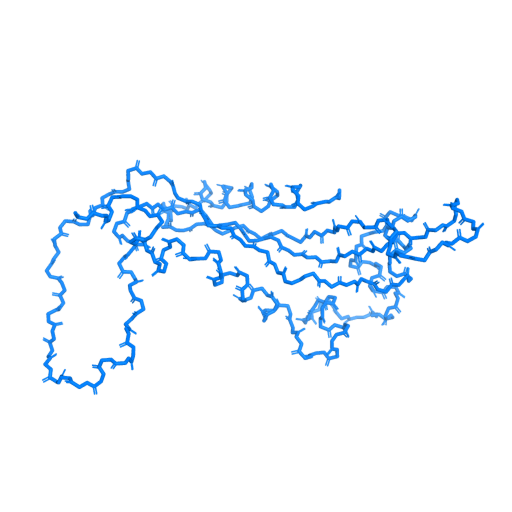A O 1
ATOM 792 N N . GLY A 1 105 ? 8.167 3.976 -8.901 1.00 97.88 105 GLY A N 1
ATOM 793 C CA . GLY A 1 105 ? 6.715 3.932 -8.898 1.00 97.88 105 GLY A CA 1
ATOM 794 C C . GLY A 1 105 ? 6.185 3.943 -7.470 1.00 97.88 105 GLY A C 1
ATOM 795 O O . GLY A 1 105 ? 6.746 3.284 -6.592 1.00 97.88 105 GLY A O 1
ATOM 796 N N . PHE A 1 106 ? 5.124 4.709 -7.226 1.00 98.31 106 PHE A N 1
ATOM 797 C CA . PHE A 1 106 ? 4.531 4.859 -5.899 1.00 98.31 106 PHE A CA 1
ATOM 798 C C . PHE A 1 106 ? 3.016 4.808 -5.976 1.00 98.31 106 PHE A C 1
ATOM 800 O O . PHE A 1 106 ? 2.416 5.437 -6.845 1.00 98.31 106 PHE A O 1
ATOM 807 N N . ALA A 1 107 ? 2.407 4.133 -5.012 1.00 98.50 107 ALA A N 1
ATOM 808 C CA . ALA A 1 107 ? 0.982 4.223 -4.748 1.00 98.50 107 ALA A CA 1
ATOM 809 C C . ALA A 1 107 ? 0.704 3.815 -3.303 1.00 98.50 107 ALA A C 1
ATOM 811 O O . ALA A 1 107 ? 1.541 3.198 -2.643 1.00 98.50 107 ALA A O 1
ATOM 812 N N . GLN A 1 108 ? -0.491 4.138 -2.832 1.00 97.69 108 GLN A N 1
ATOM 813 C CA . GLN A 1 108 ? -0.986 3.715 -1.533 1.00 97.69 108 GLN A CA 1
ATOM 814 C C . GLN A 1 108 ? -2.335 3.032 -1.693 1.00 97.69 108 GLN A C 1
ATOM 816 O O . GLN A 1 108 ? -3.050 3.252 -2.676 1.00 97.69 108 GLN A O 1
ATOM 821 N N . THR A 1 109 ? -2.672 2.201 -0.721 1.00 97.94 109 THR A N 1
ATOM 822 C CA . THR A 1 109 ? -4.001 1.606 -0.627 1.00 97.94 109 THR A CA 1
ATOM 823 C C . THR A 1 109 ? -5.058 2.663 -0.297 1.00 97.94 109 THR A C 1
ATOM 825 O O . THR A 1 109 ? -4.752 3.792 0.105 1.00 97.94 109 THR A O 1
ATOM 828 N N . GLY A 1 110 ? -6.332 2.294 -0.447 1.00 96.19 110 GLY A N 1
ATOM 829 C CA . GLY A 1 110 ? -7.423 3.108 0.089 1.00 96.19 110 GLY A CA 1
ATOM 830 C C . GLY A 1 110 ? -7.285 3.236 1.606 1.00 96.19 110 GLY A C 1
ATOM 831 O O . GLY A 1 110 ? -6.912 2.272 2.263 1.00 96.19 110 GLY A O 1
ATOM 832 N N . HIS A 1 111 ? -7.558 4.414 2.159 1.00 96.12 111 HIS A N 1
ATOM 833 C CA . HIS A 1 111 ? -7.582 4.586 3.610 1.00 96.12 111 HIS A CA 1
ATOM 834 C C . HIS A 1 111 ? -8.909 4.070 4.160 1.00 96.12 111 HIS A C 1
ATOM 836 O O . HIS A 1 111 ? -9.959 4.292 3.555 1.00 96.12 111 HIS A O 1
ATOM 842 N N . PHE A 1 112 ? -8.870 3.427 5.323 1.00 95.62 112 PHE A N 1
ATOM 843 C CA . PHE A 1 112 ? -10.076 3.095 6.076 1.00 95.62 112 PHE A CA 1
ATOM 844 C C . PHE A 1 112 ? -9.892 3.433 7.553 1.00 95.62 112 PHE A C 1
ATOM 846 O O . PHE A 1 112 ? -8.800 3.282 8.106 1.00 95.62 112 PHE A O 1
ATOM 853 N N . ALA A 1 113 ? -10.955 3.938 8.175 1.00 95.38 113 ALA A N 1
ATOM 854 C CA . ALA A 1 113 ? -10.943 4.297 9.583 1.00 95.38 113 ALA A CA 1
ATOM 855 C C . ALA A 1 113 ? -10.958 3.030 10.444 1.00 95.38 113 ALA A C 1
ATOM 857 O O . ALA A 1 113 ? -11.688 2.076 10.159 1.00 95.38 113 ALA A O 1
ATOM 858 N N . LEU A 1 114 ? -10.149 3.027 11.499 1.00 95.38 114 LEU A N 1
ATOM 859 C CA . LEU A 1 114 ? -10.170 1.982 12.512 1.00 95.38 114 LEU A CA 1
ATOM 860 C C . LEU A 1 114 ? -11.309 2.225 13.513 1.00 95.38 114 LEU A C 1
ATOM 862 O O . LEU A 1 114 ? -11.678 3.379 13.751 1.00 95.38 114 LEU A O 1
ATOM 866 N N . PRO A 1 115 ? -11.858 1.164 14.134 1.00 93.75 115 PRO A N 1
ATOM 867 C CA . PRO A 1 115 ? -12.835 1.314 15.204 1.00 93.75 115 PRO A CA 1
ATOM 868 C C . PRO A 1 115 ? -12.297 2.193 16.344 1.00 93.75 115 PRO A C 1
ATOM 870 O O . PRO A 1 115 ? -11.111 2.083 16.674 1.00 93.75 115 PRO A O 1
ATOM 873 N N . PRO A 1 116 ? -13.146 2.999 17.011 1.00 92.44 116 PRO A N 1
ATOM 874 C CA . PRO A 1 116 ? -12.714 3.856 18.114 1.00 92.44 116 PRO A CA 1
ATOM 875 C C . PRO A 1 116 ? -11.970 3.108 19.227 1.00 92.44 116 PRO A C 1
ATOM 877 O O . PRO A 1 116 ? -10.985 3.631 19.742 1.00 92.44 116 PRO A O 1
ATOM 880 N N . GLN A 1 117 ? -12.380 1.874 19.562 1.00 92.38 117 GLN A N 1
ATOM 881 C CA . GLN A 1 117 ? -11.673 1.069 20.567 1.00 92.38 117 GLN A CA 1
ATOM 882 C C . GLN A 1 117 ? -10.249 0.703 20.124 1.00 92.38 117 GLN A C 1
ATOM 884 O O . GLN A 1 117 ? -9.314 0.852 20.903 1.00 92.38 117 GLN A O 1
ATOM 889 N N . VAL A 1 118 ? -10.063 0.283 18.867 1.00 93.88 118 VAL A N 1
ATOM 890 C CA . VAL A 1 118 ? -8.729 -0.027 18.320 1.00 93.88 118 VAL A CA 1
ATOM 891 C C . VAL A 1 118 ? -7.865 1.235 18.298 1.00 93.88 118 VAL A C 1
ATOM 893 O O . VAL A 1 118 ? -6.718 1.213 18.739 1.00 93.88 118 VAL A O 1
ATOM 896 N N . ALA A 1 119 ? -8.424 2.364 17.847 1.00 93.44 119 ALA A N 1
ATOM 897 C CA . ALA A 1 119 ? -7.726 3.648 17.843 1.00 93.44 119 ALA A CA 1
ATOM 898 C C . ALA A 1 119 ? -7.291 4.074 19.254 1.00 93.44 119 ALA A C 1
ATOM 900 O O . ALA A 1 119 ? -6.178 4.566 19.430 1.00 93.44 119 ALA A O 1
ATOM 901 N N . GLN A 1 120 ? -8.133 3.845 20.263 1.00 92.69 120 GLN A N 1
ATOM 902 C CA . GLN A 1 120 ? -7.809 4.136 21.655 1.00 92.69 120 GLN A CA 1
ATOM 903 C C . GLN A 1 120 ? -6.617 3.315 22.157 1.00 92.69 120 GLN A C 1
ATOM 905 O O . GLN A 1 120 ? -5.684 3.905 22.702 1.00 92.69 120 GLN A O 1
ATOM 910 N N . LEU A 1 121 ? -6.620 1.997 21.934 1.00 94.06 121 LEU A N 1
ATOM 911 C CA . LEU A 1 121 ? -5.521 1.108 22.334 1.00 94.06 121 LEU A CA 1
ATOM 912 C C . LEU A 1 121 ? -4.202 1.517 21.661 1.00 94.06 121 LEU A C 1
ATOM 914 O O . LEU A 1 121 ? -3.165 1.636 22.311 1.00 94.06 121 LEU A O 1
ATOM 918 N N . VAL A 1 122 ? -4.238 1.815 20.361 1.00 94.25 122 VAL A N 1
ATOM 919 C CA . VAL A 1 122 ? -3.029 2.194 19.618 1.00 94.25 122 VAL A CA 1
ATOM 920 C C . VAL A 1 122 ? -2.509 3.573 20.042 1.00 94.25 122 VAL A C 1
ATOM 922 O O . VAL A 1 122 ? -1.310 3.746 20.250 1.00 94.25 122 VAL A O 1
ATOM 925 N N . VAL A 1 123 ? -3.388 4.571 20.174 1.00 91.81 123 VAL A N 1
ATOM 926 C CA . VAL A 1 123 ? -2.977 5.968 20.405 1.00 91.81 123 VAL A CA 1
ATOM 927 C C . VAL A 1 123 ? -2.687 6.254 21.877 1.00 91.81 123 VAL A C 1
ATOM 929 O O . VAL A 1 123 ? -1.700 6.925 22.172 1.00 91.81 123 VAL A O 1
ATOM 932 N N . LYS A 1 124 ? -3.539 5.789 22.801 1.00 89.81 124 LYS A N 1
ATOM 933 C CA . LYS A 1 124 ? -3.396 6.091 24.235 1.00 89.81 124 LYS A CA 1
ATOM 934 C C . LYS A 1 124 ? -2.503 5.082 24.955 1.00 89.81 124 LYS A C 1
ATOM 936 O O . LYS A 1 124 ? -1.768 5.477 25.854 1.00 89.81 124 LYS A O 1
ATOM 941 N N . GLU A 1 125 ? -2.548 3.811 24.561 1.00 91.75 125 GLU A N 1
ATOM 942 C CA . GLU A 1 125 ? -1.800 2.739 25.237 1.00 91.75 125 GLU A CA 1
ATOM 943 C C . GLU A 1 125 ? -0.520 2.339 24.487 1.00 91.75 125 GLU A C 1
ATOM 945 O O . GLU A 1 125 ? 0.303 1.601 25.023 1.00 91.75 125 GLU A O 1
ATOM 950 N N . GLY A 1 126 ? -0.308 2.860 23.271 1.00 93.19 126 GLY A N 1
ATOM 951 C CA . GLY A 1 126 ? 0.886 2.579 22.468 1.00 93.19 126 GLY A CA 1
ATOM 952 C C . GLY A 1 126 ? 0.932 1.153 21.917 1.00 93.19 126 GLY A C 1
ATOM 953 O O . GLY A 1 126 ? 2.011 0.664 21.585 1.00 93.19 126 GLY A O 1
ATOM 954 N N . MET A 1 127 ? -0.219 0.482 21.845 1.00 94.00 127 MET A N 1
ATOM 955 C CA . MET A 1 127 ? -0.330 -0.898 21.381 1.00 94.00 127 MET A CA 1
ATOM 956 C C . MET A 1 127 ? -0.059 -1.007 19.874 1.00 94.00 127 MET A C 1
ATOM 958 O O . MET A 1 127 ? -0.445 -0.130 19.096 1.00 94.00 127 MET A O 1
ATOM 962 N N . GLU A 1 128 ? 0.574 -2.098 19.433 1.00 92.25 128 GLU A N 1
ATOM 963 C CA . GLU A 1 128 ? 0.649 -2.395 18.002 1.00 92.25 128 GLU A CA 1
ATOM 964 C C . GLU A 1 128 ? -0.745 -2.724 17.452 1.00 92.25 128 GLU A C 1
ATOM 966 O O . GLU A 1 128 ? -1.566 -3.346 18.122 1.00 92.25 128 GLU A O 1
ATOM 971 N N . LEU A 1 129 ? -1.018 -2.341 16.199 1.00 91.25 129 LEU A N 1
ATOM 972 C CA . LEU A 1 129 ? -2.333 -2.553 15.581 1.00 91.25 129 LEU A CA 1
ATOM 973 C C . LEU A 1 129 ? -2.768 -4.026 15.607 1.00 91.25 129 LEU A C 1
ATOM 975 O O . LEU A 1 129 ? -3.939 -4.307 15.827 1.00 91.25 129 LEU A O 1
ATOM 979 N N . GLY A 1 130 ? -1.836 -4.956 15.373 1.00 88.62 130 GLY A N 1
ATOM 980 C CA . GLY A 1 130 ? -2.141 -6.388 15.383 1.00 88.62 130 GLY A CA 1
ATOM 981 C C . GLY A 1 130 ? -2.625 -6.873 16.749 1.00 88.62 130 GLY A C 1
ATOM 982 O O . GLY A 1 130 ? -3.621 -7.585 16.818 1.00 88.62 130 GLY A O 1
ATOM 983 N N . ASP A 1 131 ? -1.973 -6.425 17.823 1.00 90.31 131 ASP A N 1
ATOM 984 C CA . ASP A 1 131 ? -2.352 -6.777 19.193 1.00 90.31 131 ASP A CA 1
ATOM 985 C C . ASP A 1 131 ? -3.681 -6.111 19.591 1.00 90.31 131 ASP A C 1
ATOM 987 O O . ASP A 1 131 ? -4.534 -6.742 20.216 1.00 90.31 131 ASP A O 1
ATOM 991 N N . ALA A 1 132 ? -3.900 -4.862 19.162 1.00 92.50 132 ALA A N 1
ATOM 992 C CA . ALA A 1 132 ? -5.154 -4.146 19.390 1.00 92.50 132 ALA A CA 1
ATOM 993 C C . ALA A 1 132 ? -6.339 -4.806 18.665 1.00 92.50 132 ALA A C 1
ATOM 995 O O . ALA A 1 132 ? -7.425 -4.923 19.236 1.00 92.50 132 ALA A O 1
ATOM 996 N N . ASP A 1 133 ? -6.137 -5.271 17.428 1.00 90.69 133 ASP A N 1
ATOM 997 C CA . ASP A 1 133 ? -7.130 -6.062 16.698 1.00 90.69 133 ASP A CA 1
ATOM 998 C C . ASP A 1 133 ? -7.437 -7.373 17.435 1.00 90.69 133 ASP A C 1
ATOM 1000 O O . ASP A 1 133 ? -8.606 -7.722 17.612 1.00 90.69 133 ASP A O 1
ATOM 1004 N N . ASP A 1 134 ? -6.409 -8.099 17.882 1.00 88.62 134 ASP A N 1
ATOM 1005 C CA . ASP A 1 134 ? -6.592 -9.375 18.577 1.00 88.62 134 ASP A CA 1
ATOM 1006 C C . ASP A 1 134 ? -7.379 -9.201 19.889 1.00 88.62 134 ASP A C 1
ATOM 1008 O O . ASP A 1 134 ? -8.245 -10.029 20.188 1.00 88.62 134 ASP A O 1
ATOM 1012 N N . GLN A 1 135 ? -7.144 -8.102 20.616 1.00 91.00 135 GLN A N 1
ATOM 1013 C CA . GLN A 1 135 ? -7.872 -7.750 21.838 1.00 91.00 135 GLN A CA 1
ATOM 1014 C C . GLN A 1 135 ? -9.322 -7.315 21.579 1.00 91.00 135 GLN A C 1
ATOM 1016 O O . GLN A 1 135 ? -10.211 -7.689 22.338 1.00 91.00 135 GLN A O 1
ATOM 1021 N N . VAL A 1 136 ? -9.586 -6.508 20.547 1.00 90.88 136 VAL A N 1
ATOM 1022 C CA . VAL A 1 136 ? -10.944 -5.988 20.282 1.00 90.88 136 VAL A CA 1
ATOM 1023 C C . VAL A 1 136 ? -11.840 -7.033 19.618 1.00 90.88 136 VAL A C 1
ATOM 1025 O O . VAL A 1 136 ? -13.048 -7.045 19.851 1.00 90.88 136 VAL A O 1
ATOM 1028 N N . PHE A 1 137 ? -11.269 -7.906 18.789 1.00 87.56 137 PHE A N 1
ATOM 1029 C CA . PHE A 1 137 ? -12.016 -8.901 18.016 1.00 87.56 137 PHE A CA 1
ATOM 1030 C C . PHE A 1 137 ? -11.927 -10.323 18.591 1.00 87.56 137 PHE A C 1
ATOM 1032 O O . PHE A 1 137 ? -12.315 -11.270 17.902 1.00 87.56 137 PHE A O 1
ATOM 1039 N N . ASP A 1 138 ? -11.419 -10.481 19.821 1.00 79.31 138 ASP A N 1
ATOM 1040 C CA . ASP A 1 138 ? -11.288 -11.754 20.549 1.00 79.31 138 ASP A CA 1
ATOM 1041 C C . ASP A 1 138 ? -10.653 -12.883 19.709 1.00 79.31 138 ASP A C 1
ATOM 1043 O O . ASP A 1 138 ? -11.064 -14.052 19.736 1.00 79.31 138 ASP A O 1
ATOM 1047 N N . ARG A 1 139 ? -9.611 -12.559 18.932 1.00 65.88 139 ARG A N 1
ATOM 1048 C CA . ARG A 1 139 ? -8.927 -13.536 18.071 1.00 65.88 139 ARG A CA 1
ATOM 1049 C C . ARG A 1 139 ? -7.949 -14.380 18.876 1.00 65.88 139 ARG A C 1
ATOM 1051 O O . ARG A 1 139 ? -6.737 -14.247 18.780 1.00 65.88 139 ARG A O 1
ATOM 1058 N N . THR A 1 140 ? -8.469 -15.352 19.613 1.00 46.62 140 THR A N 1
ATOM 1059 C CA . THR A 1 140 ? -7.638 -16.245 20.433 1.00 46.62 140 THR A CA 1
ATOM 1060 C C . THR A 1 140 ? -6.790 -17.258 19.650 1.00 46.62 140 THR A C 1
ATOM 1062 O O . THR A 1 140 ? -5.988 -17.930 20.285 1.00 46.62 140 THR A O 1
ATOM 1065 N N . ASN A 1 141 ? -6.892 -17.401 18.313 1.00 38.91 141 ASN A N 1
ATOM 1066 C CA . ASN A 1 141 ? -6.037 -18.343 17.548 1.00 38.91 141 ASN A CA 1
ATOM 1067 C C . ASN A 1 141 ? -6.056 -18.183 16.006 1.00 38.91 141 ASN A C 1
ATOM 1069 O O . ASN A 1 141 ? -6.046 -19.162 15.261 1.00 38.91 141 ASN A O 1
ATOM 1073 N N . GLY A 1 142 ? -6.081 -16.954 15.485 1.00 46.16 142 GLY A N 1
ATOM 1074 C CA . GLY A 1 142 ? -6.251 -16.698 14.046 1.00 46.16 142 GLY A CA 1
ATOM 1075 C C . GLY A 1 142 ? -5.084 -15.984 13.367 1.00 46.16 142 GLY A C 1
ATOM 1076 O O . GLY A 1 142 ? -5.327 -15.040 12.622 1.00 46.16 142 GLY A O 1
ATOM 1077 N N . LYS A 1 143 ? -3.826 -16.393 13.592 1.00 47.69 143 LYS A N 1
ATOM 1078 C CA . LYS A 1 143 ? -2.628 -15.722 13.026 1.00 47.69 143 LYS A CA 1
ATOM 1079 C C . LYS A 1 143 ? -2.559 -15.689 11.486 1.00 47.69 143 LYS A C 1
ATOM 1081 O O . LYS A 1 143 ? -1.618 -15.116 10.933 1.00 47.69 143 LYS A O 1
ATOM 1086 N N . HIS A 1 144 ? -3.513 -16.280 10.763 1.00 50.56 144 HIS A N 1
ATOM 1087 C CA . HIS A 1 144 ? -3.519 -16.362 9.301 1.00 50.56 144 HIS A CA 1
ATOM 1088 C C . HIS A 1 144 ? -4.863 -15.933 8.703 1.00 50.56 144 HIS A C 1
ATOM 1090 O O . HIS A 1 144 ? -5.916 -16.414 9.110 1.00 50.56 144 HIS A O 1
ATOM 1096 N N . GLY A 1 145 ? -4.809 -15.058 7.691 1.00 58.47 145 GLY A N 1
ATOM 1097 C CA . GLY A 1 145 ? -5.907 -14.886 6.742 1.00 58.47 145 GLY A CA 1
ATOM 1098 C C . GLY A 1 145 ? -5.946 -13.532 6.046 1.00 58.47 145 GLY A C 1
ATOM 1099 O O . GLY A 1 145 ? -5.452 -13.386 4.936 1.00 58.47 145 GLY A O 1
ATOM 1100 N N . SER A 1 146 ? -6.559 -12.535 6.684 1.00 63.59 146 SER A N 1
ATOM 1101 C CA . SER A 1 146 ? -7.157 -11.411 5.948 1.00 63.59 146 SER A CA 1
ATOM 1102 C C . SER A 1 146 ? -6.696 -10.007 6.370 1.00 63.59 146 SER A C 1
ATOM 1104 O O . SER A 1 146 ? -7.009 -9.038 5.685 1.00 63.59 146 SER A O 1
ATOM 1106 N N . GLY A 1 147 ? -5.960 -9.874 7.482 1.00 81.31 147 GLY A N 1
ATOM 1107 C CA . GLY A 1 147 ? -5.628 -8.580 8.104 1.00 81.31 147 GLY A CA 1
ATOM 1108 C C . GLY A 1 147 ? -6.840 -7.805 8.644 1.00 81.31 147 GLY A C 1
ATOM 1109 O O . GLY A 1 147 ? -7.976 -8.258 8.500 1.00 81.31 147 GLY A O 1
ATOM 1110 N N . THR A 1 148 ? -6.584 -6.633 9.239 1.00 90.38 148 THR A N 1
ATOM 1111 C CA . THR A 1 148 ? -7.597 -5.706 9.782 1.00 90.38 148 THR A CA 1
ATOM 1112 C C . THR A 1 148 ? -8.691 -5.391 8.764 1.00 90.38 148 THR A C 1
ATOM 1114 O O . THR A 1 148 ? -9.876 -5.492 9.062 1.00 90.38 148 THR A O 1
ATOM 1117 N N . VAL A 1 149 ? -8.298 -5.116 7.514 1.00 93.06 149 VAL A N 1
ATOM 1118 C CA . VAL A 1 149 ? -9.227 -4.831 6.408 1.00 93.06 149 VAL A CA 1
ATOM 1119 C C . VAL A 1 149 ? -10.236 -5.961 6.188 1.00 93.06 149 VAL A C 1
ATOM 1121 O O . VAL A 1 149 ? -11.423 -5.705 6.005 1.00 93.06 149 VAL A O 1
ATOM 1124 N N . GLY A 1 150 ? -9.804 -7.218 6.287 1.00 91.81 150 GLY A N 1
ATOM 1125 C CA . GLY A 1 150 ? -10.701 -8.354 6.125 1.00 91.81 150 GLY A CA 1
ATOM 1126 C C . GLY A 1 150 ? -11.641 -8.566 7.304 1.00 91.81 150 GLY A C 1
ATOM 1127 O O . GLY A 1 150 ? -12.755 -9.028 7.093 1.00 91.81 150 GLY A O 1
ATOM 1128 N N . ILE A 1 151 ? -11.235 -8.200 8.525 1.00 89.94 151 ILE A N 1
ATOM 1129 C CA . ILE A 1 151 ? -12.143 -8.202 9.685 1.00 89.94 151 ILE A CA 1
ATOM 1130 C C . ILE A 1 151 ? -13.251 -7.178 9.455 1.00 89.94 151 ILE A C 1
ATOM 1132 O O . ILE A 1 151 ? -14.429 -7.518 9.468 1.00 89.94 151 ILE A O 1
ATOM 1136 N N . LEU A 1 152 ? -12.862 -5.931 9.187 1.00 92.81 152 LEU A N 1
ATOM 1137 C CA . LEU A 1 152 ? -13.792 -4.805 9.106 1.00 92.81 152 LEU A CA 1
ATOM 1138 C C . LEU A 1 152 ? -14.728 -4.879 7.896 1.00 92.81 152 LEU A C 1
ATOM 1140 O O . LEU A 1 152 ? -15.816 -4.310 7.921 1.00 92.81 152 LEU A O 1
ATOM 1144 N N . THR A 1 153 ? -14.322 -5.584 6.841 1.00 93.50 153 THR A N 1
ATOM 1145 C CA . THR A 1 153 ? -15.138 -5.777 5.636 1.00 93.50 153 THR A CA 1
ATOM 1146 C C . THR A 1 153 ? -15.876 -7.115 5.612 1.00 93.50 153 THR A C 1
ATOM 1148 O O . THR A 1 153 ? -16.421 -7.474 4.571 1.00 93.50 153 THR A O 1
ATOM 1151 N N . ASN A 1 154 ? -15.900 -7.878 6.714 1.00 90.69 154 ASN A N 1
ATOM 1152 C CA . ASN A 1 154 ? -16.480 -9.229 6.759 1.00 90.69 154 ASN A CA 1
ATOM 1153 C C . ASN A 1 154 ? -15.963 -10.139 5.624 1.00 90.69 154 ASN A C 1
ATOM 1155 O O . ASN A 1 154 ? -16.715 -10.898 5.015 1.00 90.69 154 ASN A O 1
ATOM 1159 N N . GLY A 1 155 ? -14.673 -10.025 5.301 1.00 90.00 155 GLY A N 1
ATOM 1160 C CA . GLY A 1 155 ? -14.008 -10.797 4.253 1.00 90.00 155 GLY A CA 1
ATOM 1161 C C . GLY A 1 155 ? -14.279 -10.337 2.817 1.00 90.00 155 GLY A C 1
ATOM 1162 O O . GLY A 1 155 ? -13.741 -10.953 1.902 1.00 90.00 155 GLY A O 1
ATOM 1163 N N . MET A 1 156 ? -15.056 -9.268 2.590 1.00 93.56 156 MET A N 1
ATOM 1164 C CA . MET A 1 156 ? -15.290 -8.743 1.234 1.00 93.56 156 MET A CA 1
ATOM 1165 C C . MET A 1 156 ? -14.002 -8.230 0.576 1.00 93.56 156 MET A C 1
ATOM 1167 O O . MET A 1 156 ? -13.858 -8.318 -0.642 1.00 93.56 156 MET A O 1
ATOM 1171 N N . ILE A 1 157 ? -13.064 -7.704 1.371 1.00 93.31 157 ILE A N 1
ATOM 1172 C CA . ILE A 1 157 ? -11.721 -7.329 0.922 1.00 93.31 157 ILE A CA 1
ATOM 1173 C C . ILE A 1 157 ? -10.706 -7.997 1.847 1.00 93.31 157 ILE A C 1
ATOM 1175 O O . ILE A 1 157 ? -10.574 -7.633 3.014 1.00 93.31 157 ILE A O 1
ATOM 1179 N N . ASP A 1 158 ? -9.960 -8.965 1.323 1.00 91.25 158 ASP A N 1
ATOM 1180 C CA . ASP A 1 158 ? -8.811 -9.534 2.023 1.00 91.25 158 ASP A CA 1
ATOM 1181 C C . ASP A 1 158 ? -7.536 -8.694 1.817 1.00 91.25 158 ASP A C 1
ATOM 1183 O O . ASP A 1 158 ? -7.485 -7.750 1.025 1.00 91.25 158 ASP A O 1
ATOM 1187 N N . ARG A 1 159 ? -6.471 -9.048 2.541 1.00 90.25 159 ARG A N 1
ATOM 1188 C CA . ARG A 1 159 ? -5.176 -8.359 2.471 1.00 90.25 159 ARG A CA 1
ATOM 1189 C C . ARG A 1 159 ? -4.551 -8.397 1.072 1.00 90.25 159 ARG A C 1
ATOM 1191 O O . ARG A 1 159 ? -3.886 -7.438 0.693 1.00 90.25 159 ARG A O 1
ATOM 1198 N N . ALA A 1 160 ? -4.722 -9.489 0.329 1.00 92.69 160 ALA A N 1
ATOM 1199 C CA . ALA A 1 160 ? -4.126 -9.625 -0.995 1.00 92.69 160 ALA A CA 1
ATOM 1200 C C . ALA A 1 160 ? -4.803 -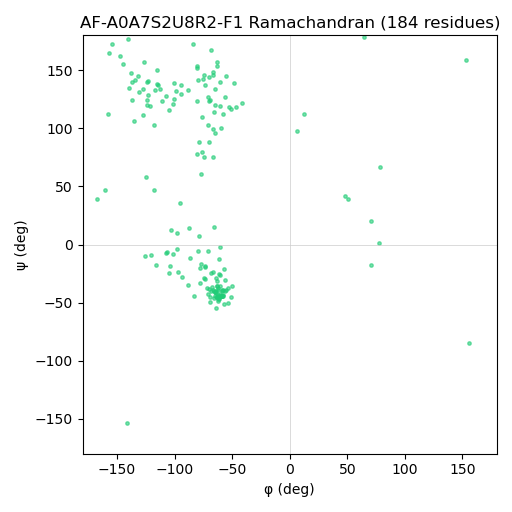8.662 -1.980 1.00 92.69 160 ALA A C 1
ATOM 1202 O O . ALA A 1 160 ? -4.116 -7.859 -2.610 1.00 92.69 160 ALA A O 1
ATOM 1203 N N . ASN A 1 161 ? -6.137 -8.657 -2.023 1.00 93.81 161 ASN A N 1
ATOM 1204 C CA . ASN A 1 161 ? -6.934 -7.741 -2.841 1.00 93.81 161 ASN A CA 1
ATOM 1205 C C . ASN A 1 161 ? -6.738 -6.277 -2.422 1.00 93.81 161 ASN A C 1
ATOM 1207 O O . ASN A 1 161 ? -6.670 -5.385 -3.268 1.00 93.81 161 ASN A O 1
ATOM 1211 N N . TYR A 1 162 ? -6.574 -6.028 -1.121 1.00 94.88 162 TYR A N 1
ATOM 1212 C CA . TYR A 1 162 ? -6.255 -4.702 -0.599 1.00 94.88 162 TYR A CA 1
ATOM 1213 C C . TYR A 1 162 ? -4.889 -4.179 -1.065 1.00 94.88 162 TYR A C 1
ATOM 1215 O O . TYR A 1 162 ? -4.709 -2.976 -1.199 1.00 94.88 162 TYR A O 1
ATOM 1223 N N . TYR A 1 163 ? -3.914 -5.046 -1.339 1.00 96.31 163 TYR A N 1
ATOM 1224 C CA . TYR A 1 163 ? -2.602 -4.633 -1.850 1.00 96.31 163 TYR A CA 1
ATOM 1225 C C . TYR A 1 163 ? -2.501 -4.667 -3.375 1.00 96.31 163 TYR A C 1
ATOM 1227 O O . TYR A 1 163 ? -1.751 -3.874 -3.947 1.00 96.31 163 TYR A O 1
ATOM 1235 N N . ASP A 1 164 ? -3.274 -5.529 -4.033 1.00 95.88 164 ASP A N 1
ATOM 1236 C CA . ASP A 1 164 ? -3.270 -5.730 -5.483 1.00 95.88 164 ASP A CA 1
ATOM 1237 C C . ASP A 1 164 ? -3.465 -4.419 -6.260 1.00 95.88 164 ASP A C 1
ATOM 1239 O O . ASP A 1 164 ? -2.657 -4.074 -7.127 1.00 95.88 164 ASP A O 1
ATOM 1243 N N . HIS A 1 165 ? -4.484 -3.634 -5.905 1.00 95.12 165 HIS A N 1
ATOM 1244 C CA . HIS A 1 165 ? -4.762 -2.382 -6.609 1.00 95.12 165 HIS A CA 1
ATOM 1245 C C . HIS A 1 165 ? -3.637 -1.344 -6.433 1.00 95.12 165 HIS A C 1
ATOM 1247 O O . HIS A 1 165 ? -3.236 -0.703 -7.405 1.00 95.12 165 HIS A O 1
ATOM 1253 N N . ALA A 1 166 ? -3.066 -1.215 -5.230 1.00 97.56 166 ALA A N 1
ATOM 1254 C CA . ALA A 1 166 ? -1.953 -0.304 -4.973 1.00 97.56 166 ALA A CA 1
ATOM 1255 C C . ALA A 1 166 ? -0.690 -0.735 -5.733 1.00 97.56 166 ALA A C 1
ATOM 1257 O O . ALA A 1 166 ? -0.002 0.104 -6.311 1.00 97.56 166 ALA A O 1
ATOM 1258 N N . LEU A 1 167 ? -0.408 -2.037 -5.807 1.00 97.50 167 LEU A N 1
ATOM 1259 C CA . LEU A 1 167 ? 0.720 -2.552 -6.582 1.00 97.50 167 LEU A CA 1
ATOM 1260 C C . LEU A 1 167 ? 0.567 -2.229 -8.077 1.00 97.50 167 LEU A C 1
ATOM 1262 O O . LEU A 1 167 ? 1.498 -1.701 -8.688 1.00 97.50 167 LEU A O 1
ATOM 1266 N N . LYS A 1 168 ? -0.618 -2.477 -8.651 1.00 96.56 168 LYS A N 1
ATOM 1267 C CA . LYS A 1 168 ? -0.933 -2.143 -10.053 1.00 96.56 168 LYS A CA 1
ATOM 1268 C C . LYS A 1 168 ? -0.748 -0.653 -10.343 1.00 96.56 168 LYS A C 1
ATOM 1270 O O . LYS A 1 168 ? -0.147 -0.293 -11.352 1.00 96.56 168 LYS A O 1
ATOM 1275 N N . LEU A 1 169 ? -1.210 0.216 -9.443 1.00 98.19 169 LEU A N 1
ATOM 1276 C CA . LEU A 1 169 ? -1.049 1.667 -9.577 1.00 98.19 169 LEU A CA 1
ATOM 1277 C C . LEU A 1 169 ? 0.421 2.101 -9.476 1.00 98.19 169 LEU A C 1
ATOM 1279 O O . LEU A 1 169 ? 0.868 2.949 -10.251 1.00 98.19 169 LEU A O 1
ATOM 1283 N N . ALA A 1 170 ? 1.200 1.489 -8.581 1.00 98.12 170 ALA A N 1
ATOM 1284 C CA . ALA A 1 170 ? 2.626 1.777 -8.449 1.00 98.12 170 ALA A CA 1
ATOM 1285 C C . ALA A 1 170 ? 3.430 1.344 -9.690 1.00 98.12 170 ALA A C 1
ATOM 1287 O O . ALA A 1 170 ? 4.481 1.919 -9.956 1.00 98.12 170 ALA A O 1
ATOM 1288 N N . LEU A 1 171 ? 2.938 0.386 -10.483 1.00 96.75 171 LEU A N 1
ATOM 1289 C CA . LEU A 1 171 ? 3.565 -0.049 -11.738 1.00 96.75 171 LEU A CA 1
ATOM 1290 C C . LEU A 1 171 ? 3.295 0.880 -12.934 1.00 96.75 171 LEU A C 1
ATOM 1292 O O . LEU A 1 171 ? 3.882 0.675 -13.998 1.00 96.75 171 LEU A O 1
ATOM 1296 N N . THR A 1 172 ? 2.459 1.914 -12.790 1.00 95.56 172 THR A N 1
ATOM 1297 C CA . THR A 1 172 ? 2.089 2.811 -13.903 1.00 95.56 172 THR A CA 1
ATOM 1298 C C . THR A 1 172 ? 3.269 3.379 -14.710 1.00 95.56 172 THR A C 1
ATOM 1300 O O . THR A 1 172 ? 3.130 3.414 -15.937 1.00 95.56 172 THR A O 1
ATOM 1303 N N . PRO A 1 173 ? 4.449 3.714 -14.131 1.00 93.94 173 PRO A N 1
ATOM 1304 C CA . PRO A 1 173 ? 5.591 4.176 -14.923 1.00 93.94 173 PRO A CA 1
ATOM 1305 C C . PRO A 1 173 ? 6.109 3.160 -15.9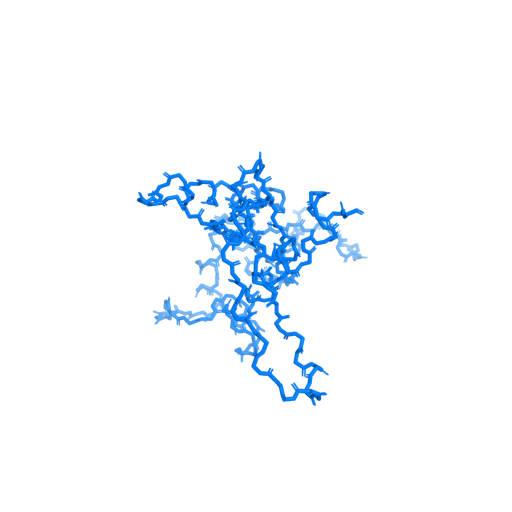47 1.00 93.94 173 PRO A C 1
ATOM 1307 O O . PRO A 1 173 ? 6.697 3.560 -16.945 1.00 93.94 173 PRO A O 1
ATOM 1310 N N . TRP A 1 174 ? 5.895 1.864 -15.714 1.00 93.31 174 TRP A N 1
ATOM 1311 C CA . TRP A 1 174 ? 6.330 0.780 -16.602 1.00 93.31 174 TRP A CA 1
ATOM 1312 C C . TRP A 1 174 ? 5.193 0.175 -17.423 1.00 93.31 174 TRP A C 1
ATOM 1314 O O . TRP A 1 174 ? 5.457 -0.418 -18.462 1.00 93.31 174 TRP A O 1
ATOM 1324 N N . ILE A 1 175 ? 3.936 0.381 -17.018 1.00 91.31 175 ILE A N 1
ATOM 1325 C CA . ILE A 1 175 ? 2.761 0.085 -17.855 1.00 91.31 175 ILE A CA 1
ATOM 1326 C C . ILE A 1 175 ? 2.647 1.113 -18.993 1.00 91.31 175 ILE A C 1
ATOM 1328 O O . ILE A 1 175 ? 2.271 0.768 -20.111 1.00 91.31 175 ILE A O 1
ATOM 1332 N N . ARG A 1 176 ? 2.977 2.384 -18.718 1.00 89.69 176 ARG A N 1
ATOM 1333 C CA . ARG A 1 176 ? 2.936 3.502 -19.678 1.00 89.69 176 ARG A CA 1
ATOM 1334 C C . ARG A 1 176 ? 4.284 4.226 -19.773 1.00 89.69 176 ARG A C 1
ATOM 1336 O O . ARG A 1 176 ? 4.354 5.427 -19.509 1.00 89.69 176 ARG A O 1
ATOM 1343 N N . PRO A 1 177 ? 5.381 3.534 -20.130 1.00 88.44 177 PRO A N 1
ATOM 1344 C CA . PRO A 1 177 ? 6.717 4.129 -20.126 1.00 88.44 177 PRO A CA 1
ATOM 1345 C C . PRO A 1 177 ? 6.831 5.333 -21.067 1.00 88.44 177 PRO A C 1
ATOM 1347 O O . PRO A 1 177 ? 7.601 6.247 -20.786 1.00 88.44 177 PRO A O 1
ATOM 1350 N N . ASP A 1 178 ? 6.001 5.389 -22.112 1.00 86.75 178 ASP A N 1
ATOM 1351 C CA . ASP A 1 178 ? 5.841 6.526 -23.023 1.00 86.75 178 ASP A CA 1
ATOM 1352 C C . ASP A 1 178 ? 5.473 7.842 -22.318 1.00 86.75 178 ASP A C 1
ATOM 1354 O O . ASP A 1 178 ? 5.861 8.912 -22.784 1.00 86.75 178 ASP A O 1
ATOM 1358 N N . LEU A 1 179 ? 4.760 7.774 -21.188 1.00 89.25 179 LEU A N 1
ATOM 1359 C CA . LEU A 1 179 ? 4.295 8.950 -20.446 1.00 89.25 179 LEU A CA 1
ATOM 1360 C C . LEU A 1 179 ? 5.199 9.333 -19.267 1.00 89.25 179 LEU A C 1
ATOM 1362 O O . LEU A 1 179 ? 5.182 10.483 -18.834 1.00 89.25 179 LEU A O 1
ATOM 1366 N N . TYR A 1 180 ? 5.968 8.385 -18.724 1.00 88.81 180 TYR A N 1
ATOM 1367 C CA . TYR A 1 180 ? 6.718 8.578 -17.473 1.00 88.81 180 TYR A CA 1
ATOM 1368 C C . TYR A 1 180 ? 8.243 8.507 -17.646 1.00 88.81 180 TYR A C 1
ATOM 1370 O O . TYR A 1 180 ? 8.990 8.968 -16.775 1.00 88.81 180 TYR A O 1
ATOM 1378 N N . ILE A 1 181 ? 8.738 7.938 -18.750 1.00 85.12 181 ILE A N 1
ATOM 1379 C CA . ILE A 1 181 ? 10.166 7.707 -18.990 1.00 85.12 181 ILE A CA 1
ATOM 1380 C C . ILE A 1 181 ? 10.601 8.502 -20.239 1.00 85.12 181 ILE A C 1
ATOM 1382 O O . ILE A 1 181 ? 10.366 8.063 -21.360 1.00 85.12 181 ILE A O 1
ATOM 1386 N N . PRO A 1 182 ? 11.291 9.653 -20.077 1.00 71.94 182 PRO A N 1
ATOM 1387 C CA . PRO A 1 182 ? 11.594 10.591 -21.169 1.00 71.94 182 PRO A CA 1
ATOM 1388 C C . PRO A 1 182 ? 12.373 10.020 -22.363 1.00 71.94 182 PRO A C 1
ATOM 1390 O O . PRO A 1 182 ? 12.332 10.587 -23.445 1.00 71.94 182 PRO A O 1
ATOM 1393 N N . SER A 1 183 ? 13.085 8.901 -22.199 1.00 67.81 183 SER A N 1
ATOM 1394 C CA . SER A 1 183 ? 13.843 8.243 -23.275 1.00 67.81 183 SER A CA 1
ATOM 1395 C C . SER A 1 183 ? 12.971 7.408 -24.232 1.00 67.81 183 SER A C 1
ATOM 1397 O O . SER A 1 183 ? 13.509 6.668 -25.064 1.00 67.81 183 SER A O 1
ATOM 1399 N N . PHE A 1 184 ? 11.642 7.485 -24.093 1.00 60.72 184 PHE A N 1
ATOM 1400 C CA . PHE A 1 184 ? 10.645 6.861 -24.971 1.00 60.72 184 PHE A CA 1
ATOM 1401 C C . PHE A 1 184 ? 9.889 7.852 -25.866 1.00 60.72 184 PHE A C 1
ATOM 1403 O O . PHE A 1 184 ? 9.168 7.418 -26.762 1.00 60.72 184 PHE A O 1
ATOM 1410 N N . SER A 1 185 ? 10.077 9.160 -25.683 1.00 49.56 185 SER A N 1
ATOM 1411 C CA . SER A 1 185 ? 9.608 10.165 -26.637 1.00 49.56 185 SER A CA 1
ATOM 1412 C C . SER A 1 185 ? 10.557 10.166 -27.840 1.00 49.56 185 SER A C 1
ATOM 1414 O O . SER A 1 185 ? 11.726 10.523 -27.697 1.00 49.56 185 SER A O 1
ATOM 1416 N N . SER A 1 186 ? 10.078 9.675 -28.986 1.00 46.62 186 SER A N 1
ATOM 1417 C CA . SER A 1 186 ? 10.754 9.832 -30.285 1.00 46.62 186 SER A CA 1
ATOM 1418 C C . SER A 1 186 ? 10.632 11.267 -30.781 1.00 46.62 186 SER A C 1
ATOM 1420 O O . SER A 1 186 ? 9.561 11.864 -30.526 1.00 46.62 186 SER A O 1
#

Foldseek 3Di:
DADVVQQVQFVVQQVVQQVPDPDRDQKGKGKGKDKHWDDDPDDPDPDPPPDQTFIKIKMKIKMKHFPWCVLQVPAPPPPVPPPDPDPPDPPDCPDTGDGPDIDMFIFMFDIDTDDSQLSCCCPVVVDDSVVSCCV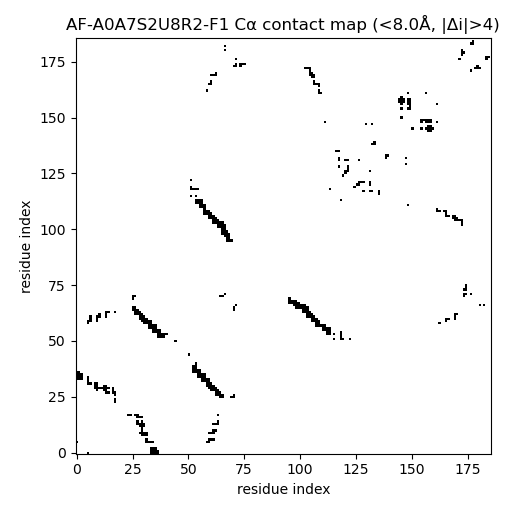VVVVPDDPDDFPPVCVVVVNPHGPVNRVVVRVVRSSVCRNCVVVNPVVNDD

Radius of gyration: 21.66 Å; Cα contacts (8 Å, |Δi|>4): 274; chains: 1; bounding box: 40×39×65 Å

Secondary structure (DSSP, 8-state):
--HHHHHHHHHHHHHHHHHH-SS--S-EEEEEEEEEEE---S---S-TTSPPPEEEEEEEEEEEEESSHHHH------TT--S------------PPPP-SEEEEEEEPPPEEPPHHHHHHHHHS---HHHHHHHHTT-SS--SS-HHHHHHTTTSS-HHHHHHHHHHHHTHHHHSHHHH-GGG--

Mean predicted aligned error: 9.65 Å

Solvent-accessible surface area (backbone atoms only — not comparable to full-atom values): 10831 Å² total; per-residue (Å²): 132,26,68,69,61,21,41,50,50,2,43,52,42,9,52,50,49,45,72,68,43,93,57,88,62,63,63,18,69,9,75,20,75,34,43,34,78,44,78,78,88,85,63,88,63,96,55,78,90,76,64,75,54,51,35,27,41,36,35,23,34,21,35,41,34,39,70,15,36,84,48,50,65,60,60,77,76,66,87,80,67,86,82,70,100,63,91,76,66,79,78,71,89,71,71,76,48,71,64,85,48,80,40,78,20,62,28,52,34,77,74,45,77,52,56,69,68,43,31,40,37,33,71,78,70,66,40,55,67,70,60,28,47,33,66,75,67,68,52,88,82,62,97,70,87,29,62,71,61,10,63,79,46,76,56,78,40,34,47,65,65,54,45,47,60,17,50,58,53,15,41,43,48,37,70,41,32,70,80,64,37,77,92,55,64,129

Nearest PDB structures (foldseek):
  8g5p-assembly1_C  TM=5.560E-01  e=6.228E+00  Homo sapiens

Organism: NCBI:txid420275

InterPro domains:
  IPR026533 Non-canonical purine NTP phosphatase/PRRC1 [PF01931] (1-66)
  IPR026533 Non-canonical purine NTP phosphatase/PRRC1 [PF01931] (103-177)
  IPR029001 Inosine triphosphate pyrophosphatase-like [G3DSA:3.90.950.10] (1-183)
  IPR029001 Inosine triphosphate pyrophosphatase-like [SSF52972] (1-66)
  IPR029001 Inosine triphosphate pyrophosphatase-like [SSF52972] (101-180)
  IPR050299 YjjX NTPase [PTHR34699] (1-180)